Protein AF-M1EMZ4-F1 (afdb_monomer)

Solvent-accessible surface area (backbone atoms only — not comparable to full-atom values): 11221 Å² total; per-residue (Å²): 138,88,82,82,82,85,73,84,78,77,74,74,75,54,61,55,66,69,59,48,50,58,49,48,75,70,46,52,76,67,50,41,50,52,53,55,57,44,42,44,78,85,39,65,92,56,84,60,91,48,61,50,53,41,52,51,54,33,14,78,70,62,70,34,39,76,66,37,53,48,47,52,34,55,75,68,62,37,57,68,54,31,41,69,76,70,69,36,57,74,65,60,53,52,60,46,55,76,76,39,88,62,80,57,53,69,55,46,50,51,52,50,54,49,43,76,69,54,50,76,67,53,49,52,51,48,53,60,70,42,37,83,78,62,39,87,86,65,74,63,97,84,69,52,61,65,54,52,50,53,54,32,42,79,66,72,59,38,51,92,90,36,51,66,60,59,37,53,51,30,48,73,68,68,36,52,72,57,28,51,51,54,56,60,72,76,107

InterPro domains:
  IPR001875 Death effector domain [PF01335] (18-90)
  IPR001875 Death effector domain [PF01335] (107-187)
  IPR001875 Death effector domain [PS50168] (15-87)
  IPR001875 Death effector domain [PS50168] (106-184)
  IPR001875 Death effector domain [SM00031] (15-87)
  IPR001875 Death effector domain [SM00031] (105-184)
  IPR011029 Death-like domain superfamily [G3DSA:1.10.533.10] (12-98)
  IPR011029 Death-like domain superfamily [G3DSA:1.10.533.10] (102-187)
  IPR011029 Death-like domain superfamily [SSF47986] (19-88)
  IPR011029 Death-like domain superfamily [SSF47986] (104-187)

Organism: Mustela putorius furo (NCBI:txid9669)

Foldseek 3Di:
DDDDDDDDPPPLPQDDLVLLVVVQVVDDPVLFVLLCLQCCVVQVVHDAPTSSSVSNVCRVVSLDDPLQVLVSCLLSPVQVSCCVPVVDGNVRNVVVVVPDPHSGDPVSSLQSVLQVPDDPLLVVQLLVVCCVPQPPPRSDPDDGSSNVVVSCVVSVCDDLQHCVVVLVSCVVSVVPVSSVSNVVSND

Mean predicted aligned error: 6.79 Å

pLDDT: mean 88.12, std 15.11, range [35.91, 98.19]

Radius of gyration: 19.31 Å; Cα contacts (8 Å, |Δi|>4): 150; chains: 1; bounding box: 55×56×47 Å

Sequence (187 aa):
GVLFWQFFGTTLCTMSTEVIHQVEEALDEDEKKVLLFLCRDVAADVAPLNVRDLLDILSERGVLSAMGLAELLYRVRRFDLLKRIFKMDRRAVEAHLLRHPGLISDYRVLMTEIGGNLENSDLSSLFFLMRDYLGRRKVAKDKSFLDLVIELEKLNLIAPDQLDLLEKCLKNIHRVDLKTKIQKYKQ

Nearest PDB structures (foldseek):
  8ym4-assembly1_H  TM=9.654E-01  e=6.274E-18  Homo sapiens
  8ym6-assembly1_O  TM=9.708E-01  e=6.018E-17  Homo sapiens
  8ynn-assembly1_K  TM=9.554E-01  e=1.520E-17  Homo sapiens
  8yni-assembly1_K  TM=9.553E-01  e=4.742E-16  Homo sapiens
  6m6o-assembly1_A  TM=8.372E-01  e=8.143E-16  Homo sapiens

Structure (mmCIF, N/CA/C/O backbone):
data_AF-M1EMZ4-F1
#
_entry.id   AF-M1EMZ4-F1
#
loop_
_atom_site.group_PDB
_atom_site.id
_atom_site.type_symbol
_atom_site.label_atom_id
_atom_site.label_alt_id
_atom_site.label_comp_id
_atom_site.label_asym_id
_atom_site.label_entity_id
_atom_site.label_seq_id
_atom_site.pdbx_PDB_ins_code
_atom_site.Cartn_x
_atom_site.Cartn_y
_atom_site.Cartn_z
_atom_site.occupancy
_atom_site.B_iso_or_equiv
_atom_site.auth_seq_id
_atom_site.auth_comp_id
_atom_site.auth_asym_id
_atom_site.auth_atom_id
_atom_site.pdbx_PDB_model_num
ATOM 1 N N . GLY A 1 1 ? 36.611 -41.486 -16.279 1.00 36.28 1 GLY A N 1
ATOM 2 C CA . GLY A 1 1 ? 36.487 -40.293 -17.133 1.00 36.28 1 GLY A CA 1
ATOM 3 C C . GLY A 1 1 ? 35.131 -39.691 -16.883 1.00 36.28 1 GLY A C 1
ATOM 4 O O . GLY A 1 1 ? 34.146 -40.304 -17.260 1.00 36.28 1 GLY A O 1
ATOM 5 N N . VAL A 1 2 ? 35.089 -38.581 -16.152 1.00 41.09 2 VAL A N 1
ATOM 6 C CA . VAL A 1 2 ? 33.861 -37.885 -15.751 1.00 41.09 2 VAL A CA 1
ATOM 7 C C . VAL A 1 2 ? 33.767 -36.630 -16.608 1.00 41.09 2 VAL A C 1
ATOM 9 O O . VAL A 1 2 ? 34.647 -35.786 -16.501 1.00 41.09 2 VAL A O 1
ATOM 12 N N . LEU A 1 3 ? 32.744 -36.510 -17.450 1.00 40.88 3 LEU A N 1
ATOM 13 C CA . LEU A 1 3 ? 32.356 -35.258 -18.110 1.00 40.88 3 LEU A CA 1
ATOM 14 C C . LEU A 1 3 ? 30.823 -35.269 -18.176 1.00 40.88 3 LEU A C 1
ATOM 16 O O . LEU A 1 3 ? 30.228 -36.084 -18.870 1.00 40.88 3 LEU A O 1
ATOM 20 N N . PHE A 1 4 ? 30.199 -34.647 -17.179 1.00 38.91 4 PHE A N 1
ATOM 21 C CA . PHE A 1 4 ? 29.709 -33.261 -17.208 1.00 38.91 4 PHE A CA 1
ATOM 22 C C . PHE A 1 4 ? 28.303 -33.20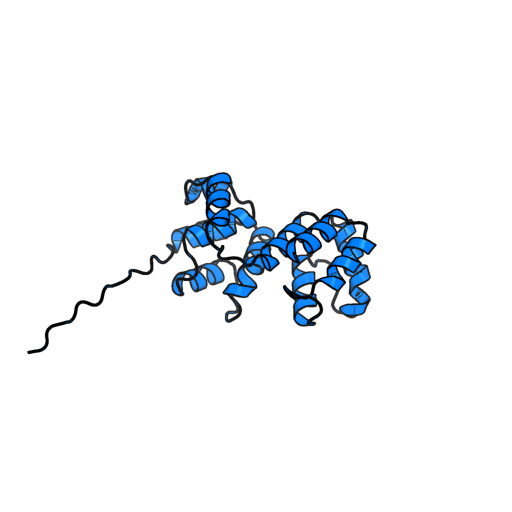3 -17.808 1.00 38.91 4 PHE A C 1
ATOM 24 O O . PHE A 1 4 ? 28.099 -32.950 -18.992 1.00 38.91 4 PHE A O 1
ATOM 31 N N . TRP A 1 5 ? 27.327 -33.461 -16.937 1.00 38.53 5 TRP A N 1
ATOM 32 C CA . TRP A 1 5 ? 25.939 -33.106 -17.177 1.00 38.53 5 TRP A CA 1
ATOM 33 C C . TRP A 1 5 ? 25.829 -31.585 -17.232 1.00 38.53 5 TRP A C 1
ATOM 35 O O . TRP A 1 5 ? 26.205 -30.884 -16.292 1.00 38.53 5 TRP A O 1
ATOM 45 N N . GLN A 1 6 ? 25.319 -31.098 -18.358 1.00 38.97 6 GLN A N 1
ATOM 46 C CA . GLN A 1 6 ? 24.850 -29.736 -18.538 1.00 38.97 6 GLN A CA 1
ATOM 47 C C . GLN A 1 6 ? 23.733 -29.468 -17.526 1.00 38.97 6 GLN A C 1
ATOM 49 O O . GLN A 1 6 ? 22.621 -29.971 -17.672 1.00 38.97 6 GLN A O 1
ATOM 54 N N . PHE A 1 7 ? 24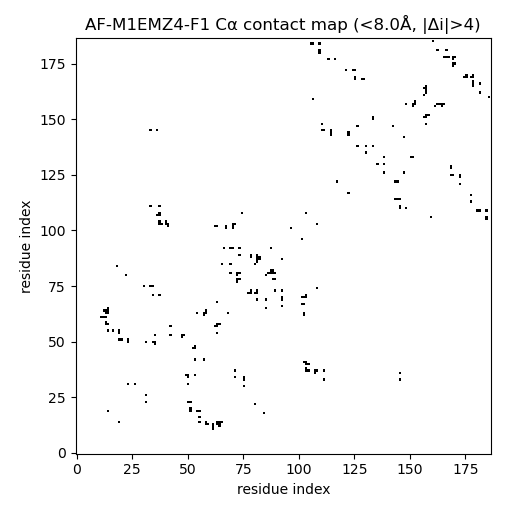.024 -28.672 -16.501 1.00 38.75 7 PHE A N 1
ATOM 55 C CA . PHE A 1 7 ? 22.988 -27.984 -15.747 1.00 38.75 7 PHE A CA 1
ATOM 56 C C . PHE A 1 7 ? 22.735 -26.641 -16.424 1.00 38.75 7 PHE A C 1
ATOM 58 O O . PHE A 1 7 ? 23.637 -25.818 -16.571 1.00 38.75 7 PHE A O 1
ATOM 65 N N . PHE A 1 8 ? 21.495 -26.465 -16.872 1.00 36.53 8 PHE A N 1
ATOM 66 C CA . PHE A 1 8 ? 20.931 -25.198 -17.302 1.00 36.53 8 PHE A CA 1
ATOM 67 C C . PHE A 1 8 ? 21.194 -24.138 -16.228 1.00 36.53 8 PHE A C 1
ATOM 69 O O . PHE A 1 8 ? 20.610 -24.180 -15.147 1.00 36.53 8 PHE A O 1
ATOM 76 N N . GLY A 1 9 ? 22.066 -23.179 -16.528 1.00 35.91 9 GLY A N 1
ATOM 77 C CA . GLY A 1 9 ? 22.105 -21.925 -15.797 1.00 35.91 9 GLY A CA 1
ATOM 78 C C . GLY A 1 9 ? 20.857 -21.131 -16.158 1.00 35.91 9 GLY A C 1
ATOM 79 O O . GLY A 1 9 ? 20.840 -20.435 -17.168 1.00 35.91 9 GLY A O 1
ATOM 80 N N . THR A 1 10 ? 19.798 -21.242 -15.359 1.00 38.75 10 THR A N 1
ATOM 81 C CA . THR A 1 10 ? 18.813 -20.165 -15.251 1.00 38.75 10 THR A CA 1
ATOM 82 C C . THR A 1 10 ? 19.551 -18.967 -14.683 1.00 38.75 10 THR A C 1
ATOM 84 O O . THR A 1 10 ? 19.773 -18.880 -13.477 1.00 38.75 10 THR A O 1
ATOM 87 N N . THR A 1 11 ? 19.996 -18.071 -15.558 1.00 43.41 11 THR A N 1
ATOM 88 C CA . THR A 1 11 ? 20.466 -16.748 -15.169 1.00 43.41 11 THR A CA 1
ATOM 89 C C . THR A 1 11 ? 19.295 -16.073 -14.465 1.00 43.41 11 THR A C 1
ATOM 91 O O . THR A 1 11 ? 18.339 -15.648 -15.115 1.00 43.41 11 THR A O 1
ATOM 94 N N . LEU A 1 12 ? 19.315 -16.038 -13.129 1.00 47.34 12 LEU A N 1
ATOM 95 C CA . LEU A 1 12 ? 18.476 -15.111 -12.384 1.00 47.34 12 LEU A CA 1
ATOM 96 C C . LEU A 1 12 ? 18.811 -13.727 -12.932 1.00 47.34 12 LEU A C 1
ATOM 98 O O . LEU A 1 12 ? 19.946 -13.271 -12.826 1.00 47.34 12 LEU A O 1
ATOM 102 N N . CYS A 1 13 ? 17.857 -13.108 -13.621 1.00 54.34 13 CYS A N 1
ATOM 103 C CA . CYS A 1 13 ? 18.034 -11.769 -14.153 1.00 54.34 13 CYS A CA 1
ATOM 104 C C . CYS A 1 13 ? 17.893 -10.796 -12.977 1.00 54.34 13 CYS A C 1
ATOM 106 O O . CYS A 1 13 ? 16.827 -10.227 -12.754 1.00 54.34 13 CYS A O 1
ATOM 108 N N . THR A 1 14 ? 18.951 -10.695 -12.176 1.00 67.75 14 THR A N 1
ATOM 109 C CA . THR A 1 14 ? 19.067 -9.774 -11.047 1.00 67.75 14 THR A CA 1
ATOM 110 C C . THR A 1 14 ? 18.893 -8.344 -11.559 1.00 67.75 14 THR A C 1
ATOM 112 O O . THR A 1 14 ? 19.409 -7.995 -12.625 1.00 67.75 14 THR A O 1
ATOM 115 N N . MET A 1 15 ? 18.139 -7.510 -10.841 1.00 82.88 15 MET A N 1
ATOM 116 C CA . MET A 1 15 ? 18.018 -6.093 -11.188 1.00 82.88 15 MET A CA 1
ATOM 117 C C . MET A 1 15 ? 19.382 -5.422 -11.075 1.00 82.88 15 MET A C 1
ATOM 119 O O . MET A 1 15 ? 20.100 -5.628 -10.098 1.00 82.88 15 MET A O 1
ATOM 123 N N . SER A 1 16 ? 19.734 -4.617 -12.079 1.00 86.00 16 SER A N 1
ATOM 124 C CA . SER A 1 16 ? 20.984 -3.860 -12.071 1.00 86.00 16 SER A CA 1
ATOM 125 C C . SER A 1 16 ? 20.979 -2.859 -10.919 1.00 86.00 16 SER A C 1
ATOM 127 O O . SER A 1 16 ? 20.027 -2.077 -10.791 1.00 86.00 16 SER A O 1
ATOM 129 N N . THR A 1 17 ? 22.053 -2.837 -10.138 1.00 87.56 17 THR A N 1
ATOM 130 C CA . THR A 1 17 ? 22.246 -1.918 -9.010 1.00 87.56 17 THR A CA 1
ATOM 131 C C . THR A 1 17 ? 22.086 -0.452 -9.426 1.00 87.56 17 THR A C 1
ATOM 133 O O . THR A 1 17 ? 21.559 0.355 -8.665 1.00 87.56 17 THR A O 1
ATOM 136 N N . GLU A 1 18 ? 22.444 -0.098 -10.664 1.00 89.88 18 GLU A N 1
ATOM 137 C CA . GLU A 1 18 ? 22.277 1.252 -11.210 1.00 89.88 18 GLU A CA 1
ATOM 138 C C . GLU A 1 18 ? 20.806 1.682 -11.273 1.00 89.88 18 GLU A C 1
ATOM 140 O O . GLU A 1 18 ? 20.484 2.832 -10.983 1.00 89.88 18 GLU A O 1
ATOM 145 N N . VAL A 1 19 ? 19.898 0.769 -11.633 1.00 93.06 19 VAL A N 1
ATOM 146 C CA . VAL A 1 19 ? 18.455 1.058 -11.687 1.00 93.06 19 VAL A CA 1
ATOM 147 C C . VAL A 1 19 ? 17.893 1.226 -10.280 1.00 93.06 19 VAL A C 1
ATOM 149 O O . VAL A 1 19 ? 17.109 2.144 -10.053 1.00 93.06 19 VAL A O 1
ATOM 152 N N . ILE A 1 20 ? 18.314 0.382 -9.335 1.00 93.75 20 ILE A N 1
ATOM 153 C CA . ILE A 1 20 ? 17.898 0.483 -7.930 1.00 93.75 20 ILE A CA 1
ATOM 154 C C . ILE A 1 20 ? 18.334 1.829 -7.344 1.00 93.75 20 ILE A C 1
ATOM 156 O O . ILE A 1 20 ? 17.512 2.530 -6.754 1.00 93.75 20 ILE A O 1
ATOM 160 N N . HIS A 1 21 ? 19.584 2.233 -7.585 1.00 93.12 21 HIS A N 1
ATOM 161 C CA . HIS A 1 21 ? 20.108 3.531 -7.158 1.00 93.12 21 HIS A CA 1
ATOM 162 C C . HIS A 1 21 ? 19.315 4.699 -7.757 1.00 93.12 21 HIS A C 1
ATOM 164 O O . HIS A 1 21 ? 18.872 5.585 -7.035 1.00 93.12 21 HIS A O 1
ATOM 170 N N . GLN A 1 22 ? 19.071 4.677 -9.072 1.00 94.12 22 GLN A N 1
ATOM 171 C CA . GLN A 1 22 ? 18.299 5.727 -9.746 1.00 94.12 22 GLN A CA 1
ATOM 172 C C . GLN A 1 22 ? 16.858 5.839 -9.244 1.00 94.12 22 GLN A C 1
ATOM 174 O O . GLN A 1 22 ? 16.282 6.927 -9.293 1.00 94.12 22 GLN A O 1
ATOM 179 N N . VAL A 1 23 ? 16.246 4.721 -8.844 1.00 95.06 23 VAL A N 1
ATOM 180 C CA . VAL A 1 23 ? 14.914 4.731 -8.238 1.00 95.06 23 VAL A CA 1
ATOM 181 C C . VAL A 1 23 ? 14.987 5.328 -6.841 1.00 95.06 23 VAL A C 1
ATOM 183 O O . VAL A 1 23 ? 14.251 6.270 -6.576 1.00 95.06 23 VAL A O 1
ATOM 186 N N . GLU A 1 24 ? 15.868 4.831 -5.973 1.00 94.75 24 GLU A N 1
ATOM 187 C CA . GLU A 1 24 ? 15.949 5.292 -4.584 1.00 94.75 24 GLU A CA 1
ATOM 188 C C . GLU A 1 24 ? 16.250 6.792 -4.478 1.00 94.75 24 GLU A C 1
ATOM 190 O O . GLU A 1 24 ? 15.552 7.483 -3.739 1.00 94.75 24 GLU A O 1
ATOM 195 N N . GLU A 1 25 ? 17.187 7.312 -5.278 1.00 95.56 25 GLU A N 1
ATOM 196 C CA . GLU A 1 25 ? 17.507 8.746 -5.303 1.00 95.56 25 GLU A CA 1
ATOM 197 C C . GLU A 1 25 ? 16.350 9.611 -5.808 1.00 95.56 25 GLU A C 1
ATOM 199 O O . GLU A 1 25 ? 16.238 10.786 -5.457 1.00 95.56 25 GLU A O 1
ATOM 204 N N . ALA A 1 26 ? 15.509 9.063 -6.686 1.00 96.38 26 ALA A N 1
ATOM 205 C CA . ALA A 1 26 ? 14.410 9.812 -7.269 1.00 96.38 26 ALA A CA 1
ATOM 206 C C . ALA A 1 26 ? 13.188 9.885 -6.351 1.00 96.38 26 ALA A C 1
ATOM 208 O O . ALA A 1 26 ? 12.367 10.779 -6.566 1.00 96.38 26 ALA A O 1
ATOM 209 N N . LEU A 1 27 ? 13.044 8.956 -5.402 1.00 96.75 27 LEU A N 1
ATOM 210 C CA . LEU A 1 27 ? 11.928 8.911 -4.461 1.00 96.75 27 LEU A CA 1
ATOM 211 C C . LEU A 1 27 ? 12.144 9.897 -3.314 1.00 96.75 27 LEU A C 1
ATOM 213 O O . LEU A 1 27 ? 13.244 10.001 -2.771 1.00 96.75 27 LEU A O 1
ATOM 217 N N . ASP A 1 28 ? 11.082 10.587 -2.911 1.00 95.94 28 ASP A N 1
ATOM 218 C CA . ASP A 1 28 ? 11.111 11.362 -1.671 1.00 95.94 28 ASP A CA 1
ATOM 219 C C . ASP A 1 28 ? 10.927 10.468 -0.429 1.00 95.94 28 ASP A C 1
ATOM 221 O O . ASP A 1 28 ? 10.679 9.264 -0.514 1.00 95.94 28 ASP A O 1
ATOM 225 N N . GLU A 1 29 ? 11.075 11.051 0.760 1.00 93.81 29 GLU A N 1
ATOM 226 C CA . GLU A 1 29 ? 11.006 10.300 2.016 1.00 93.81 29 GLU A CA 1
ATOM 227 C C . GLU A 1 29 ? 9.623 9.697 2.304 1.00 93.81 29 GLU A C 1
ATOM 229 O O . GLU A 1 29 ? 9.535 8.648 2.946 1.00 93.81 29 GLU A O 1
ATOM 234 N N . ASP A 1 30 ? 8.537 10.308 1.832 1.00 92.38 30 ASP A N 1
ATOM 235 C CA . ASP A 1 30 ? 7.195 9.760 2.029 1.00 92.38 30 ASP A CA 1
ATOM 236 C C . ASP A 1 30 ? 6.920 8.628 1.032 1.00 92.38 30 ASP A C 1
ATOM 238 O O . ASP A 1 30 ? 6.408 7.573 1.416 1.00 92.38 30 ASP A O 1
ATOM 242 N N . GLU A 1 31 ? 7.364 8.776 -0.214 1.00 95.81 31 GLU A N 1
ATOM 243 C CA . GLU A 1 31 ? 7.347 7.723 -1.229 1.00 95.81 31 GLU A CA 1
ATOM 244 C C . GLU A 1 31 ? 8.168 6.503 -0.788 1.00 95.81 31 GLU A C 1
ATOM 246 O O . GLU A 1 31 ? 7.710 5.362 -0.919 1.00 95.81 31 GLU A O 1
ATOM 251 N N . LYS A 1 32 ? 9.343 6.726 -0.184 1.00 95.69 32 LYS A N 1
ATOM 252 C CA . LYS A 1 32 ? 10.174 5.663 0.397 1.00 95.69 32 LYS A CA 1
ATOM 253 C C . LYS A 1 32 ? 9.449 4.917 1.516 1.00 95.69 32 LYS A C 1
ATOM 255 O O . LYS A 1 32 ? 9.460 3.685 1.526 1.00 95.69 32 LYS A O 1
ATOM 260 N N . LYS A 1 33 ? 8.770 5.619 2.431 1.00 94.00 33 LYS A N 1
ATOM 261 C CA . LYS A 1 33 ? 7.967 4.979 3.495 1.00 94.00 33 LYS A CA 1
ATOM 262 C C . LYS A 1 33 ? 6.840 4.123 2.924 1.00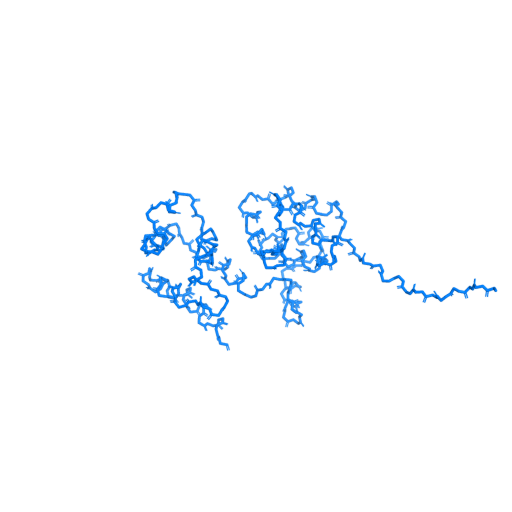 94.00 33 LYS A C 1
ATOM 264 O O . LYS A 1 33 ? 6.615 3.016 3.414 1.00 94.00 33 LYS A O 1
ATOM 269 N N . VAL A 1 34 ? 6.145 4.605 1.891 1.00 96.00 34 VAL A N 1
ATOM 270 C CA . VAL A 1 34 ? 5.090 3.830 1.217 1.00 96.00 34 VAL A CA 1
ATOM 271 C C . VAL A 1 34 ? 5.677 2.569 0.582 1.00 96.00 34 VAL A C 1
ATOM 273 O O . VAL A 1 34 ? 5.113 1.490 0.752 1.00 96.00 34 VAL A O 1
ATOM 276 N N . LEU A 1 35 ? 6.827 2.672 -0.089 1.00 96.50 35 LEU A N 1
ATOM 277 C CA . LEU A 1 35 ? 7.508 1.525 -0.697 1.00 96.50 35 LEU A CA 1
ATOM 278 C C . LEU A 1 35 ? 7.916 0.485 0.357 1.00 96.50 35 LEU A C 1
ATOM 280 O O . LEU A 1 35 ? 7.605 -0.697 0.206 1.00 96.50 35 LEU A O 1
ATOM 284 N N . LEU A 1 36 ? 8.530 0.922 1.461 1.00 95.25 36 LEU A N 1
ATOM 285 C CA . LEU A 1 36 ? 8.872 0.048 2.589 1.00 95.25 36 LEU A CA 1
ATOM 286 C C . LEU A 1 36 ? 7.631 -0.651 3.162 1.00 95.25 36 LEU A C 1
ATOM 288 O O . LEU A 1 36 ? 7.678 -1.844 3.457 1.00 95.25 36 LEU A O 1
ATOM 292 N N . PHE A 1 37 ? 6.513 0.070 3.300 1.00 95.94 37 PHE A N 1
ATOM 293 C CA . PHE A 1 37 ? 5.255 -0.508 3.766 1.00 95.94 37 PHE A CA 1
ATOM 294 C C . PHE A 1 37 ? 4.713 -1.573 2.802 1.00 95.94 37 PHE A C 1
ATOM 296 O O . PHE A 1 37 ? 4.335 -2.654 3.254 1.00 95.94 37 PHE A O 1
ATOM 303 N N . LEU A 1 38 ? 4.693 -1.292 1.494 1.00 96.88 38 LEU A N 1
ATOM 304 C CA . LEU A 1 38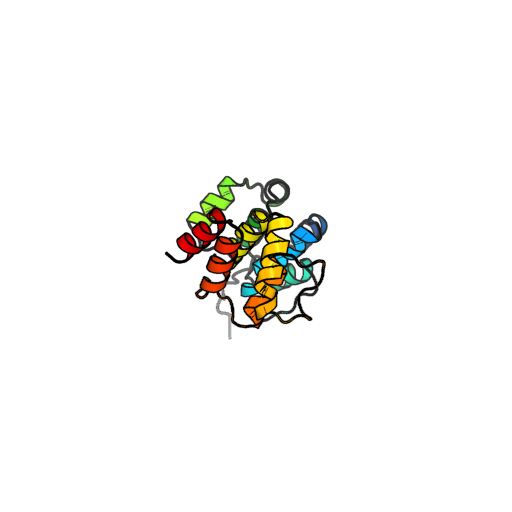 ? 4.208 -2.222 0.465 1.00 96.88 38 LEU A CA 1
ATOM 305 C C . LEU A 1 38 ? 4.984 -3.544 0.493 1.00 96.88 38 LEU A C 1
ATOM 307 O O . LEU A 1 38 ? 4.385 -4.613 0.397 1.00 96.88 38 LEU A O 1
ATOM 311 N N . CYS A 1 39 ? 6.301 -3.477 0.682 1.00 95.44 39 CYS A N 1
ATOM 312 C CA . CYS A 1 39 ? 7.168 -4.651 0.672 1.00 95.44 39 CYS A CA 1
ATOM 313 C C . CYS A 1 39 ? 7.210 -5.436 1.992 1.00 95.44 39 CYS A C 1
ATOM 315 O O . CYS A 1 39 ? 7.928 -6.431 2.061 1.00 95.44 39 CYS A O 1
ATOM 317 N N . ARG A 1 40 ? 6.475 -5.044 3.042 1.00 92.56 40 ARG A N 1
ATOM 318 C CA . ARG A 1 40 ? 6.582 -5.696 4.364 1.00 92.56 40 ARG A CA 1
ATOM 319 C C . ARG A 1 40 ? 6.348 -7.203 4.348 1.00 92.56 40 ARG A C 1
ATOM 321 O O . ARG A 1 40 ? 6.973 -7.902 5.135 1.00 92.56 40 ARG A O 1
ATOM 328 N N . ASP A 1 41 ? 5.456 -7.688 3.489 1.00 91.75 41 ASP A N 1
ATOM 329 C CA . ASP A 1 41 ? 5.112 -9.112 3.447 1.00 91.75 41 ASP A CA 1
ATOM 330 C C . ASP A 1 41 ? 6.209 -9.923 2.737 1.00 91.75 41 ASP A C 1
ATOM 332 O O . ASP A 1 41 ? 6.609 -10.981 3.215 1.00 91.75 41 ASP A O 1
ATOM 336 N N . VAL A 1 42 ? 6.755 -9.394 1.635 1.00 90.81 42 VAL A N 1
ATOM 337 C CA . VAL A 1 42 ? 7.846 -10.034 0.873 1.00 90.81 42 VAL A CA 1
ATOM 338 C C . VAL A 1 42 ? 9.211 -9.896 1.549 1.00 90.81 42 VAL A C 1
ATOM 340 O O . VAL A 1 42 ? 10.133 -10.647 1.244 1.00 90.81 42 VAL A O 1
ATOM 343 N N . ALA A 1 43 ? 9.333 -8.941 2.470 1.00 89.38 43 ALA A N 1
ATOM 344 C CA . ALA A 1 43 ? 10.525 -8.657 3.257 1.00 89.38 43 ALA A CA 1
ATOM 345 C C . ALA A 1 43 ? 10.355 -9.049 4.737 1.00 89.38 43 ALA A C 1
ATOM 347 O O . ALA A 1 43 ? 11.076 -8.542 5.588 1.00 89.38 43 ALA A O 1
ATOM 348 N N . ALA A 1 44 ? 9.393 -9.915 5.078 1.00 86.19 44 ALA A N 1
ATOM 349 C CA . ALA A 1 44 ? 9.044 -10.213 6.471 1.00 86.19 44 ALA A CA 1
ATOM 350 C C . ALA A 1 44 ? 10.195 -10.831 7.291 1.00 86.19 44 ALA A C 1
ATOM 352 O O . ALA A 1 44 ? 10.223 -10.707 8.516 1.00 86.19 44 ALA A O 1
ATOM 353 N N . ASP A 1 45 ? 11.140 -11.494 6.627 1.00 84.50 45 ASP A N 1
ATOM 354 C CA . ASP A 1 45 ? 12.309 -12.141 7.225 1.00 84.50 45 ASP A CA 1
ATOM 355 C C . ASP A 1 45 ? 13.557 -11.239 7.272 1.00 84.50 45 ASP A C 1
ATOM 357 O O . ASP A 1 45 ? 14.604 -11.661 7.765 1.00 84.50 45 ASP A O 1
ATOM 361 N N . VAL A 1 46 ? 13.462 -9.999 6.782 1.00 82.75 46 VAL A N 1
ATOM 362 C CA . VAL A 1 46 ? 14.571 -9.038 6.738 1.00 82.75 46 VAL A CA 1
ATOM 363 C C . VAL A 1 46 ? 14.184 -7.692 7.336 1.00 82.75 46 VAL A C 1
ATOM 365 O O . VAL A 1 46 ? 13.048 -7.236 7.259 1.00 82.75 46 VAL A O 1
ATOM 368 N N . ALA A 1 47 ? 15.166 -7.027 7.941 1.00 76.94 47 ALA A N 1
ATOM 369 C CA . ALA A 1 47 ? 15.023 -5.683 8.490 1.00 76.94 47 ALA A CA 1
ATOM 370 C C . ALA A 1 47 ? 15.874 -4.702 7.662 1.00 76.94 47 ALA A C 1
ATOM 372 O O . ALA A 1 47 ? 16.992 -4.382 8.071 1.00 76.94 47 ALA A O 1
ATOM 373 N N . PRO A 1 48 ? 15.400 -4.269 6.477 1.00 78.44 48 PRO A N 1
ATOM 374 C CA . PRO A 1 48 ? 16.146 -3.334 5.639 1.00 78.44 48 PRO A CA 1
ATOM 375 C C . PRO A 1 48 ? 16.296 -1.979 6.343 1.00 78.44 48 PRO A C 1
ATOM 377 O O . PRO A 1 48 ? 15.353 -1.501 6.979 1.00 78.44 48 PRO A O 1
ATOM 380 N N . LEU A 1 49 ? 17.468 -1.345 6.220 1.00 79.12 49 LEU A N 1
ATOM 381 C CA . LEU A 1 49 ? 17.711 -0.026 6.819 1.00 79.12 49 LEU A CA 1
ATOM 382 C C . LEU A 1 49 ? 17.070 1.093 5.987 1.00 79.12 49 LEU A C 1
ATOM 384 O O . LEU A 1 49 ? 16.661 2.113 6.537 1.00 79.12 49 LEU A O 1
ATOM 388 N N . ASN A 1 50 ? 16.995 0.910 4.666 1.00 89.00 50 ASN A N 1
ATOM 389 C CA . ASN A 1 50 ? 16.448 1.873 3.713 1.00 89.00 50 ASN A CA 1
ATOM 390 C C . ASN A 1 50 ? 15.879 1.163 2.461 1.00 89.00 50 ASN A C 1
ATOM 392 O O . ASN A 1 50 ? 15.926 -0.063 2.341 1.00 89.00 50 ASN A O 1
ATOM 396 N N . VAL A 1 51 ? 15.320 1.940 1.525 1.00 93.19 51 VAL A N 1
ATOM 397 C CA . VAL A 1 51 ? 14.712 1.416 0.287 1.00 93.19 51 VAL A CA 1
ATOM 398 C C . VAL A 1 51 ? 15.726 0.736 -0.627 1.00 93.19 51 VAL A C 1
ATOM 400 O O . VAL A 1 51 ? 15.395 -0.287 -1.219 1.00 93.19 51 VAL A O 1
ATOM 403 N N . ARG A 1 52 ? 16.949 1.259 -0.740 1.00 93.06 52 ARG A N 1
ATOM 404 C CA . ARG A 1 52 ? 17.994 0.638 -1.556 1.00 93.06 52 ARG A CA 1
ATOM 405 C C . ARG A 1 52 ? 18.326 -0.752 -1.028 1.00 93.06 52 ARG A C 1
ATOM 407 O O . ARG A 1 52 ? 18.240 -1.703 -1.793 1.00 93.06 52 ARG A O 1
ATOM 414 N N . ASP A 1 53 ? 18.590 -0.874 0.271 1.00 92.94 53 ASP A N 1
ATOM 415 C CA . ASP A 1 53 ? 18.904 -2.159 0.901 1.00 92.94 53 ASP A CA 1
ATOM 416 C C . ASP A 1 53 ? 17.759 -3.160 0.709 1.00 92.94 53 ASP A C 1
ATOM 418 O O . ASP A 1 53 ? 17.990 -4.323 0.390 1.00 92.94 53 ASP A O 1
ATOM 422 N N . LEU A 1 54 ? 16.508 -2.707 0.856 1.00 94.31 54 LEU A N 1
ATOM 423 C CA . LEU A 1 54 ? 15.331 -3.529 0.580 1.00 94.31 54 LEU A CA 1
ATOM 424 C C . LEU A 1 54 ? 15.331 -4.045 -0.867 1.00 94.31 54 LEU A C 1
ATOM 426 O O . LEU A 1 54 ? 15.137 -5.238 -1.093 1.00 94.31 54 LEU A O 1
ATOM 430 N N . LEU A 1 55 ? 15.506 -3.158 -1.848 1.00 94.25 55 LEU A N 1
ATOM 431 C CA . LEU A 1 55 ? 15.459 -3.523 -3.263 1.00 94.25 55 LEU A CA 1
ATOM 432 C C . LEU A 1 55 ? 16.636 -4.422 -3.660 1.00 94.25 55 LEU A C 1
ATOM 434 O O . LEU A 1 55 ? 16.423 -5.380 -4.402 1.00 94.25 55 LEU A O 1
ATOM 438 N N . ASP A 1 56 ? 17.835 -4.160 -3.134 1.00 92.44 56 ASP A N 1
ATOM 439 C CA . ASP A 1 56 ? 19.026 -4.987 -3.341 1.00 92.44 56 ASP A CA 1
ATOM 440 C C . ASP A 1 56 ? 18.790 -6.402 -2.780 1.00 92.44 56 ASP A C 1
ATOM 442 O O . ASP A 1 56 ? 18.918 -7.379 -3.518 1.00 92.44 56 ASP A O 1
ATOM 446 N N . ILE A 1 57 ? 18.303 -6.530 -1.537 1.00 92.00 57 ILE A N 1
ATOM 447 C CA . ILE A 1 57 ? 17.973 -7.829 -0.922 1.00 92.00 57 ILE A CA 1
ATOM 448 C C . ILE A 1 57 ? 16.926 -8.593 -1.746 1.00 92.00 57 ILE A C 1
ATOM 450 O O . ILE A 1 57 ? 17.082 -9.789 -2.006 1.00 92.00 57 ILE A O 1
ATOM 454 N N . LEU A 1 58 ? 15.837 -7.933 -2.155 1.00 92.25 58 LEU A N 1
ATOM 455 C CA . LEU A 1 58 ? 14.788 -8.587 -2.943 1.00 92.25 58 LEU A CA 1
ATOM 456 C C . LEU A 1 58 ? 15.295 -8.999 -4.336 1.00 92.25 58 LEU A C 1
ATOM 458 O O . LEU A 1 58 ? 14.867 -10.030 -4.861 1.00 92.25 58 LEU A O 1
ATOM 462 N N . SER A 1 59 ? 16.207 -8.221 -4.922 1.00 92.12 59 SER A N 1
ATOM 463 C CA . SER A 1 59 ? 16.861 -8.514 -6.201 1.00 92.12 59 SER A CA 1
ATOM 464 C C . SER A 1 59 ? 17.787 -9.725 -6.097 1.00 92.12 59 SER A C 1
ATOM 466 O O . SER A 1 59 ? 17.654 -10.667 -6.879 1.00 92.12 59 SER A O 1
ATOM 468 N N . GLU A 1 60 ? 18.664 -9.760 -5.090 1.00 90.94 60 GLU A N 1
ATOM 469 C CA . GLU A 1 60 ? 19.592 -10.872 -4.834 1.00 90.94 60 GLU A CA 1
ATOM 470 C C . GLU A 1 60 ? 18.861 -12.198 -4.596 1.00 90.94 60 GLU A C 1
ATOM 472 O O . GLU A 1 60 ? 19.322 -13.260 -5.013 1.00 90.94 60 GLU A O 1
ATOM 477 N N . ARG A 1 61 ? 17.681 -12.138 -3.973 1.00 88.75 61 ARG A N 1
ATOM 478 C CA . ARG A 1 61 ? 16.813 -13.300 -3.737 1.00 88.75 61 ARG A CA 1
ATOM 479 C C . ARG A 1 61 ? 16.035 -13.757 -4.971 1.00 88.75 61 ARG A C 1
ATOM 481 O O . ARG A 1 61 ? 15.350 -14.774 -4.905 1.00 88.75 61 ARG A O 1
ATOM 488 N N . GLY A 1 62 ? 16.082 -13.005 -6.070 1.00 88.00 62 GLY A N 1
ATOM 489 C CA . GLY A 1 62 ? 15.281 -13.279 -7.263 1.00 88.00 62 GLY A CA 1
ATOM 490 C C . GLY A 1 62 ? 13.789 -12.990 -7.111 1.00 88.00 62 GLY A C 1
ATOM 491 O O . GLY A 1 62 ? 13.003 -13.396 -7.964 1.00 88.00 62 GLY A O 1
ATOM 492 N N . VAL A 1 63 ? 13.392 -12.309 -6.034 1.00 89.56 63 VAL A N 1
ATOM 493 C CA . VAL A 1 63 ? 11.999 -11.930 -5.760 1.00 89.56 63 VAL A CA 1
ATOM 494 C C . VAL A 1 63 ? 11.633 -10.668 -6.544 1.00 89.56 63 VAL A C 1
ATOM 496 O O . VAL A 1 63 ? 10.531 -10.560 -7.084 1.00 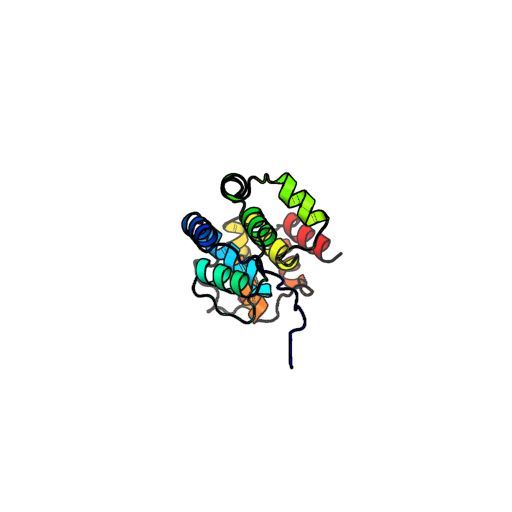89.56 63 VAL A O 1
ATOM 499 N N . LEU A 1 64 ? 12.566 -9.715 -6.651 1.00 92.88 64 LEU A N 1
ATOM 500 C CA . LEU A 1 64 ? 12.365 -8.476 -7.395 1.00 92.88 64 LEU A CA 1
ATOM 501 C C . LEU A 1 64 ? 12.677 -8.667 -8.882 1.00 92.88 64 LEU A C 1
ATOM 503 O O . LEU A 1 64 ? 13.831 -8.682 -9.303 1.00 92.88 64 LEU A O 1
ATOM 507 N N . SER A 1 65 ? 11.626 -8.753 -9.692 1.00 92.19 65 SER A N 1
ATOM 508 C CA . SER A 1 65 ? 11.722 -8.685 -11.152 1.00 92.19 65 SER A CA 1
ATOM 509 C C . SER A 1 65 ? 11.550 -7.250 -11.665 1.00 92.19 65 SER A C 1
ATOM 511 O O . SER A 1 65 ? 11.083 -6.368 -10.941 1.00 92.19 65 SER A O 1
ATOM 513 N N . ALA A 1 66 ? 11.831 -7.023 -12.955 1.00 92.19 66 ALA A N 1
ATOM 514 C CA . ALA A 1 66 ? 11.548 -5.743 -13.611 1.00 92.19 66 ALA A CA 1
ATOM 515 C C . ALA A 1 66 ? 10.062 -5.356 -13.500 1.00 92.19 66 ALA A C 1
ATOM 517 O O . ALA A 1 66 ? 9.742 -4.197 -13.249 1.00 92.19 66 ALA A O 1
ATOM 518 N N . MET A 1 67 ? 9.156 -6.337 -13.621 1.00 93.38 67 MET A N 1
ATOM 519 C CA . MET A 1 67 ? 7.723 -6.108 -13.427 1.00 93.38 67 MET A CA 1
ATOM 520 C C . MET A 1 67 ? 7.358 -5.850 -11.966 1.00 93.38 67 MET A C 1
ATOM 522 O O . MET A 1 67 ? 6.475 -5.037 -11.718 1.00 93.38 67 MET A O 1
ATOM 526 N N . GLY A 1 68 ? 8.050 -6.470 -11.008 1.00 94.44 68 GLY A N 1
ATOM 527 C CA . GLY A 1 68 ? 7.868 -6.181 -9.583 1.00 94.44 68 GLY A CA 1
ATOM 528 C C . GLY A 1 68 ? 8.280 -4.751 -9.225 1.00 94.44 68 GLY A C 1
ATOM 529 O O . GLY A 1 68 ? 7.541 -4.043 -8.544 1.00 94.44 68 GLY A O 1
ATOM 530 N N . LEU A 1 69 ? 9.413 -4.273 -9.751 1.00 95.50 69 LEU A N 1
ATOM 531 C CA . LEU A 1 69 ? 9.829 -2.880 -9.564 1.00 95.50 69 LEU A CA 1
ATOM 532 C C . LEU A 1 69 ? 8.894 -1.904 -10.298 1.00 95.50 69 LEU A C 1
ATOM 534 O O . LEU A 1 69 ? 8.553 -0.852 -9.757 1.00 95.50 69 LEU A O 1
ATOM 538 N N . ALA A 1 70 ? 8.412 -2.263 -11.492 1.00 96.12 70 ALA A N 1
ATOM 539 C CA . ALA A 1 70 ? 7.385 -1.490 -12.187 1.00 96.12 70 ALA A CA 1
ATOM 540 C C . ALA A 1 70 ? 6.066 -1.440 -11.394 1.00 96.12 70 ALA A C 1
ATOM 542 O O . ALA A 1 70 ? 5.433 -0.388 -11.317 1.00 96.12 70 ALA A O 1
ATOM 543 N N . GLU A 1 71 ? 5.657 -2.534 -10.749 1.00 97.19 71 GLU A N 1
ATOM 544 C CA . GLU A 1 71 ? 4.508 -2.514 -9.848 1.00 97.19 71 GLU A CA 1
ATOM 545 C C . GLU A 1 71 ? 4.739 -1.541 -8.690 1.00 97.19 71 GLU A C 1
ATOM 547 O O . GLU A 1 71 ? 3.890 -0.682 -8.459 1.00 97.19 71 GLU A O 1
ATOM 552 N N . LEU A 1 72 ? 5.882 -1.609 -8.001 1.00 96.81 72 LEU A N 1
ATOM 553 C CA . LEU A 1 72 ? 6.191 -0.699 -6.893 1.00 96.81 72 LEU A CA 1
ATOM 554 C C . LEU A 1 72 ? 6.078 0.770 -7.311 1.00 96.81 72 LEU A C 1
ATOM 556 O O . LEU A 1 72 ? 5.364 1.536 -6.663 1.00 96.81 72 LEU A O 1
ATOM 560 N N . LEU A 1 73 ? 6.699 1.142 -8.435 1.00 97.06 73 LEU A N 1
ATOM 561 C CA . LEU A 1 73 ? 6.625 2.497 -8.991 1.00 97.06 73 LEU A CA 1
ATOM 562 C C . LEU A 1 73 ? 5.197 2.905 -9.371 1.00 97.06 73 LEU A C 1
ATOM 564 O O . LEU A 1 73 ? 4.810 4.060 -9.187 1.00 97.06 73 LEU A O 1
ATOM 568 N N . TYR A 1 74 ? 4.399 1.965 -9.879 1.00 97.25 74 TYR A N 1
ATOM 569 C CA . TYR A 1 74 ? 2.982 2.187 -10.145 1.00 97.25 74 TYR A CA 1
ATOM 570 C C . TYR A 1 74 ? 2.199 2.460 -8.851 1.00 97.25 74 TYR A C 1
ATOM 572 O O . TYR A 1 74 ? 1.419 3.414 -8.814 1.00 97.25 74 TYR A O 1
ATOM 580 N N . ARG A 1 75 ? 2.438 1.693 -7.775 1.00 95.81 75 ARG A N 1
ATOM 581 C CA . ARG A 1 75 ? 1.755 1.862 -6.478 1.00 95.81 75 ARG A CA 1
ATOM 582 C C . ARG A 1 75 ? 2.128 3.177 -5.785 1.00 95.81 75 ARG A C 1
ATOM 584 O O . ARG A 1 75 ? 1.236 3.841 -5.267 1.00 95.81 75 ARG A O 1
ATOM 591 N N . VAL A 1 76 ? 3.395 3.606 -5.847 1.00 95.69 76 VAL A N 1
ATOM 592 C CA . VAL A 1 76 ? 3.824 4.936 -5.349 1.00 95.69 76 VAL A CA 1
ATOM 593 C C . VAL A 1 76 ? 3.523 6.080 -6.329 1.00 95.69 76 VAL A C 1
ATOM 595 O O . VAL A 1 76 ? 3.849 7.229 -6.065 1.00 95.69 76 VAL A O 1
ATOM 598 N N . ARG A 1 77 ? 2.860 5.790 -7.459 1.00 95.12 77 ARG A N 1
ATOM 599 C CA . ARG A 1 77 ? 2.408 6.760 -8.476 1.00 95.12 77 ARG A CA 1
ATOM 600 C C . ARG A 1 77 ? 3.525 7.518 -9.207 1.00 95.12 77 ARG A C 1
ATOM 602 O O . ARG A 1 77 ? 3.260 8.548 -9.832 1.00 95.12 77 ARG A O 1
ATOM 609 N N . ARG A 1 78 ? 4.742 6.972 -9.245 1.00 96.62 78 ARG A N 1
ATOM 610 C CA . ARG A 1 78 ? 5.883 7.516 -10.002 1.00 96.62 78 ARG A CA 1
ATOM 611 C C . ARG A 1 78 ? 5.874 7.081 -11.461 1.00 96.62 78 ARG A C 1
ATOM 613 O O . ARG A 1 78 ? 6.741 6.360 -11.960 1.00 96.62 78 ARG A O 1
ATOM 620 N N . PHE A 1 79 ? 4.848 7.541 -12.178 1.00 96.44 79 PHE A N 1
ATOM 621 C CA . PHE A 1 79 ? 4.655 7.241 -13.600 1.00 96.44 79 PHE A CA 1
ATOM 622 C C . PHE A 1 79 ? 5.738 7.858 -14.500 1.00 96.44 79 PHE A C 1
ATOM 624 O O . PHE A 1 79 ? 5.961 7.384 -15.614 1.00 96.44 79 PHE A O 1
ATOM 631 N N . ASP A 1 80 ? 6.408 8.911 -14.031 1.00 96.50 80 ASP A N 1
ATOM 632 C CA . ASP A 1 80 ? 7.604 9.483 -14.650 1.00 96.50 80 ASP A CA 1
ATOM 633 C C . ASP A 1 80 ? 8.747 8.459 -14.688 1.00 96.50 80 ASP A C 1
ATOM 635 O O . ASP A 1 80 ? 9.350 8.247 -15.744 1.00 96.50 80 ASP A O 1
ATOM 639 N N . LEU A 1 81 ? 8.985 7.757 -13.575 1.00 96.25 81 LEU A N 1
ATOM 640 C CA . LEU A 1 81 ? 10.023 6.733 -13.465 1.00 96.25 81 LEU A CA 1
ATOM 641 C C . LEU A 1 81 ? 9.692 5.498 -14.305 1.00 96.25 81 LEU A C 1
ATOM 643 O O . LEU A 1 81 ? 10.573 4.991 -14.999 1.00 96.25 81 LEU A O 1
ATOM 647 N N . LEU A 1 82 ? 8.423 5.076 -14.348 1.00 96.19 82 LEU A N 1
ATOM 648 C CA . LEU A 1 82 ? 7.970 3.996 -15.239 1.00 96.19 82 LEU A CA 1
ATOM 649 C C . LEU A 1 82 ? 8.296 4.275 -16.707 1.00 96.19 82 LEU A C 1
ATOM 651 O O . LEU A 1 82 ? 8.877 3.436 -17.399 1.00 96.19 82 LEU A O 1
ATOM 655 N N . LYS A 1 83 ? 7.970 5.482 -17.177 1.00 95.69 83 LYS A N 1
ATOM 656 C CA . LYS A 1 83 ? 8.247 5.891 -18.557 1.00 95.69 83 LYS A CA 1
ATOM 657 C C . LYS A 1 83 ? 9.740 6.025 -18.817 1.00 95.69 83 LYS A C 1
ATOM 659 O O . LYS A 1 83 ? 10.208 5.660 -19.894 1.00 95.69 83 LYS A O 1
ATOM 664 N N . ARG A 1 84 ? 10.496 6.566 -17.859 1.00 95.62 84 ARG A N 1
ATOM 665 C CA . ARG A 1 84 ? 11.930 6.827 -18.016 1.00 95.62 84 ARG A CA 1
ATOM 666 C C . ARG A 1 84 ? 12.744 5.534 -18.037 1.00 95.62 84 ARG A C 1
ATOM 668 O O . ARG A 1 84 ? 13.541 5.367 -18.962 1.00 95.62 84 ARG A O 1
ATOM 675 N N . ILE A 1 85 ? 12.512 4.650 -17.066 1.00 93.81 85 ILE A N 1
ATOM 676 C CA . ILE A 1 85 ? 13.313 3.447 -16.796 1.00 93.81 85 ILE A CA 1
ATOM 677 C C . ILE A 1 85 ? 12.793 2.252 -17.601 1.00 93.81 85 ILE A C 1
ATOM 679 O O . ILE A 1 85 ? 13.546 1.649 -18.357 1.00 93.81 85 ILE A O 1
ATOM 683 N N . PHE A 1 86 ? 11.496 1.952 -17.504 1.00 92.81 86 PHE A N 1
ATOM 684 C CA . PHE A 1 86 ? 10.905 0.737 -18.083 1.00 92.81 86 PHE A CA 1
ATOM 685 C C . PHE A 1 86 ? 10.260 0.949 -19.454 1.00 92.81 86 PHE A C 1
ATOM 687 O O . PHE A 1 86 ? 9.822 -0.010 -20.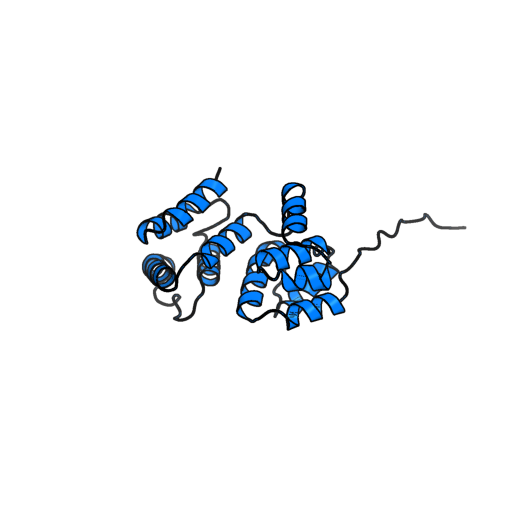082 1.00 92.81 86 PHE A O 1
ATOM 694 N N . LYS A 1 87 ? 10.175 2.202 -19.922 1.00 94.69 87 LYS A N 1
ATOM 695 C CA . LYS A 1 87 ? 9.441 2.587 -21.144 1.00 94.69 87 LYS A CA 1
ATOM 696 C C . LYS A 1 87 ? 7.981 2.114 -21.127 1.00 94.69 87 LYS A C 1
ATOM 698 O O . LYS A 1 87 ? 7.387 1.872 -22.174 1.00 94.69 87 LYS A O 1
ATOM 703 N N . MET A 1 88 ? 7.402 2.016 -19.931 1.00 94.06 88 MET A N 1
ATOM 704 C CA . MET A 1 88 ? 6.024 1.595 -19.705 1.00 94.06 88 MET A CA 1
ATOM 705 C C . MET A 1 88 ? 5.153 2.784 -19.330 1.00 94.06 88 MET A C 1
ATOM 707 O O . MET A 1 88 ? 5.587 3.710 -18.641 1.00 94.06 88 MET A O 1
ATOM 711 N N . ASP A 1 89 ? 3.901 2.747 -19.771 1.00 94.12 89 ASP A N 1
ATOM 712 C CA . ASP A 1 89 ? 2.873 3.633 -19.253 1.00 94.12 89 ASP A CA 1
ATOM 713 C C . ASP A 1 89 ? 2.056 2.942 -18.152 1.00 94.12 89 ASP A C 1
ATOM 715 O O . ASP A 1 89 ? 2.205 1.754 -17.860 1.00 94.12 89 ASP A O 1
ATOM 719 N N . ARG A 1 90 ? 1.168 3.720 -17.531 1.00 94.88 90 ARG A N 1
ATOM 720 C CA . ARG A 1 90 ? 0.265 3.240 -16.484 1.00 94.88 90 ARG A CA 1
ATOM 721 C C . ARG A 1 90 ? -0.570 2.035 -16.946 1.00 94.88 90 ARG A C 1
ATOM 723 O O . ARG A 1 90 ? -0.740 1.086 -16.189 1.00 94.88 90 ARG A O 1
ATOM 730 N N . ARG A 1 91 ? -1.079 2.078 -18.181 1.00 95.81 91 ARG A N 1
ATOM 731 C CA . ARG A 1 91 ? -2.008 1.074 -18.718 1.00 95.81 91 ARG A CA 1
ATOM 732 C C . ARG A 1 91 ? -1.314 -0.262 -18.948 1.00 95.81 91 ARG A C 1
ATOM 734 O O . ARG A 1 91 ? -1.927 -1.300 -18.732 1.00 95.81 91 ARG A O 1
ATOM 741 N N . ALA A 1 92 ? -0.050 -0.240 -19.363 1.00 95.69 92 ALA A N 1
ATOM 742 C CA . ALA A 1 92 ? 0.756 -1.441 -19.537 1.00 95.69 92 ALA A CA 1
ATOM 743 C C . ALA A 1 92 ? 0.929 -2.197 -18.211 1.00 95.69 92 ALA A C 1
ATOM 745 O O . ALA A 1 92 ? 0.745 -3.414 -18.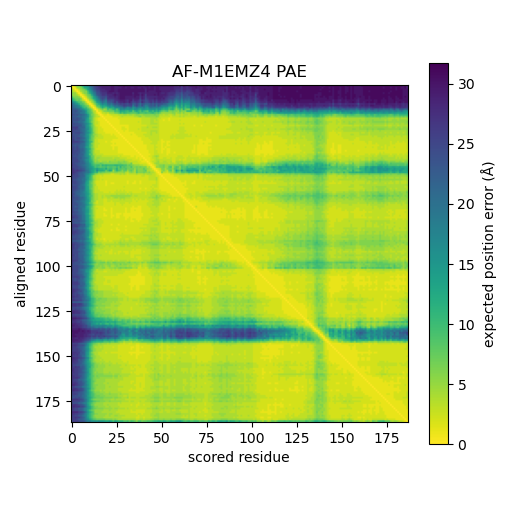175 1.00 95.69 92 ALA A O 1
ATOM 746 N N . VAL A 1 93 ? 1.215 -1.476 -17.120 1.00 96.25 93 VAL A N 1
ATOM 747 C CA . VAL A 1 93 ? 1.341 -2.082 -15.785 1.00 96.25 93 VAL A CA 1
ATOM 748 C C . VAL A 1 93 ? -0.011 -2.604 -15.294 1.00 96.25 93 VAL A C 1
ATOM 750 O O . VAL A 1 93 ? -0.097 -3.755 -14.877 1.00 96.25 93 VAL A O 1
ATOM 753 N N . GLU A 1 94 ? -1.090 -1.826 -15.427 1.00 95.44 94 GLU A N 1
ATOM 754 C CA . GLU A 1 94 ? -2.449 -2.271 -15.067 1.00 95.44 94 GLU A CA 1
ATOM 755 C C . GLU A 1 94 ? -2.865 -3.538 -15.829 1.00 95.44 94 GLU A C 1
ATOM 757 O O . GLU A 1 94 ? -3.322 -4.507 -15.227 1.00 95.44 94 GLU A O 1
ATOM 762 N N . ALA A 1 95 ? -2.658 -3.574 -17.148 1.00 95.56 95 ALA A N 1
ATOM 763 C CA . ALA A 1 95 ? -2.979 -4.735 -17.974 1.00 95.56 95 ALA A CA 1
ATOM 764 C C . ALA A 1 95 ? -2.165 -5.980 -17.591 1.00 95.56 95 ALA A C 1
ATOM 766 O O . ALA A 1 95 ? -2.650 -7.103 -17.749 1.00 95.56 95 ALA A O 1
ATOM 767 N N . HIS A 1 96 ? -0.938 -5.795 -17.098 1.00 94.81 96 HIS A N 1
ATOM 768 C CA . HIS A 1 96 ? -0.115 -6.887 -16.596 1.00 94.81 96 HIS A CA 1
ATOM 769 C C . HIS A 1 96 ? -0.632 -7.425 -15.257 1.00 94.81 96 HIS A C 1
ATOM 771 O O . HIS A 1 96 ? -0.808 -8.637 -15.139 1.00 94.81 96 HIS A O 1
ATOM 777 N N . LEU A 1 97 ? -0.925 -6.540 -14.298 1.00 94.56 97 LEU A N 1
ATOM 778 C CA . LEU A 1 97 ? -1.428 -6.896 -12.962 1.00 94.56 97 LEU A CA 1
ATOM 779 C C . LEU A 1 97 ? -2.820 -7.545 -13.002 1.00 94.56 97 LEU A C 1
ATOM 781 O O . LEU A 1 97 ? -3.172 -8.312 -12.117 1.00 94.56 97 LEU A O 1
ATOM 785 N N . LEU A 1 98 ? -3.608 -7.292 -14.051 1.00 93.25 98 LEU A N 1
ATOM 786 C CA . LEU A 1 98 ? -4.875 -7.998 -14.281 1.00 93.25 98 LEU A CA 1
ATOM 787 C C . LEU A 1 98 ? -4.696 -9.468 -14.688 1.00 93.25 98 LEU A C 1
ATOM 789 O O . LEU A 1 98 ? -5.644 -10.246 -14.605 1.00 93.25 98 LEU A O 1
ATOM 793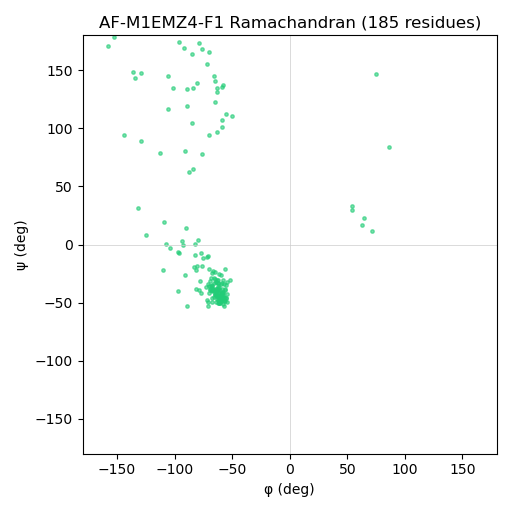 N N . ARG A 1 99 ? -3.521 -9.841 -15.203 1.00 92.50 99 ARG A N 1
ATOM 794 C CA . ARG A 1 99 ? -3.250 -11.173 -15.768 1.00 92.50 99 ARG A CA 1
ATOM 795 C C . ARG A 1 99 ? -2.311 -12.014 -14.919 1.00 92.50 99 ARG A C 1
ATOM 797 O O . ARG A 1 99 ? -2.306 -13.232 -15.069 1.00 92.50 99 ARG A O 1
ATOM 804 N N . HIS A 1 100 ? -1.518 -11.376 -14.070 1.00 90.56 100 HIS A N 1
ATOM 805 C CA . HIS A 1 100 ? -0.500 -12.029 -13.263 1.00 90.56 100 HIS A CA 1
ATOM 806 C C . HIS A 1 100 ? -0.585 -11.514 -11.829 1.00 90.56 100 HIS A C 1
ATOM 808 O O . HIS A 1 100 ? -0.834 -10.321 -11.642 1.00 90.56 100 HIS A O 1
ATOM 814 N N . PRO A 1 101 ? -0.356 -12.381 -10.827 1.00 88.19 101 PRO A N 1
ATOM 815 C CA . PRO A 1 101 ? -0.249 -11.929 -9.451 1.00 88.19 101 PRO A CA 1
ATOM 816 C C . PRO A 1 101 ? 0.895 -10.919 -9.333 1.00 88.19 101 PRO A C 1
ATOM 818 O O . PRO A 1 101 ? 1.974 -11.115 -9.900 1.00 88.19 101 PRO A O 1
ATOM 821 N N . GLY A 1 102 ? 0.631 -9.833 -8.614 1.00 91.00 102 GLY A N 1
ATOM 822 C CA . GLY A 1 102 ? 1.645 -8.843 -8.288 1.00 91.00 102 GLY A CA 1
ATOM 823 C C . GLY A 1 102 ? 2.670 -9.376 -7.288 1.00 91.00 102 GLY A C 1
ATOM 824 O O . GLY A 1 102 ? 2.459 -10.385 -6.615 1.00 91.00 102 GLY A O 1
ATOM 825 N N . LEU A 1 103 ? 3.776 -8.650 -7.165 1.00 93.94 103 LEU A N 1
ATOM 826 C CA . LEU A 1 103 ? 4.720 -8.779 -6.059 1.00 93.94 103 LEU A CA 1
ATOM 827 C C . LEU A 1 103 ? 4.059 -8.393 -4.726 1.00 93.94 103 LEU A C 1
ATOM 829 O O . LEU A 1 103 ? 4.423 -8.921 -3.678 1.00 93.94 103 LEU A O 1
ATOM 833 N N . ILE A 1 104 ? 3.114 -7.449 -4.760 1.00 96.00 104 ILE A N 1
ATOM 834 C CA . ILE A 1 104 ? 2.520 -6.851 -3.565 1.00 96.00 104 ILE A CA 1
ATOM 835 C C . ILE A 1 104 ? 1.149 -7.453 -3.277 1.00 96.00 104 ILE A C 1
ATOM 837 O O . ILE A 1 104 ? 0.313 -7.573 -4.169 1.00 96.00 104 ILE A O 1
ATOM 841 N N . SER A 1 105 ? 0.905 -7.792 -2.009 1.00 95.31 105 SER A N 1
ATOM 842 C CA . SER A 1 105 ? -0.376 -8.345 -1.574 1.00 95.31 105 SER A CA 1
ATOM 843 C C . SER A 1 105 ? -1.512 -7.326 -1.716 1.00 95.31 105 SER A C 1
ATOM 845 O O . SER A 1 105 ? -1.345 -6.129 -1.453 1.00 95.31 105 SER A O 1
ATOM 847 N N . ASP A 1 106 ? -2.705 -7.810 -2.066 1.00 95.56 106 ASP A N 1
ATOM 848 C CA . ASP A 1 106 ? -3.900 -6.969 -2.208 1.00 95.56 106 ASP A CA 1
ATOM 849 C C . ASP A 1 106 ? -4.240 -6.219 -0.911 1.00 95.56 106 ASP A C 1
ATOM 851 O O . ASP A 1 106 ? -4.718 -5.085 -0.945 1.00 95.56 106 ASP A O 1
ATOM 855 N N . TYR A 1 107 ? -3.917 -6.806 0.244 1.00 97.50 107 TYR A N 1
ATOM 856 C CA . TYR A 1 107 ? -4.041 -6.148 1.541 1.00 97.50 107 TYR A CA 1
ATOM 857 C C . TYR A 1 107 ? -3.150 -4.900 1.647 1.00 97.50 107 TYR A C 1
ATOM 859 O O . TYR A 1 107 ? -3.629 -3.825 2.020 1.00 97.50 107 TYR A O 1
ATOM 867 N N . ARG A 1 108 ? -1.862 -4.997 1.287 1.00 97.38 108 ARG A N 1
ATOM 868 C CA . ARG A 1 108 ? -0.939 -3.849 1.324 1.00 97.38 108 ARG A CA 1
ATOM 869 C C . ARG A 1 108 ? -1.371 -2.767 0.343 1.00 97.38 108 ARG A C 1
ATOM 871 O O . ARG A 1 108 ? -1.361 -1.586 0.697 1.00 97.38 108 ARG A O 1
ATOM 878 N N . VAL A 1 109 ? -1.836 -3.167 -0.841 1.00 96.56 109 VAL A N 1
ATOM 879 C CA . VAL A 1 109 ? -2.440 -2.258 -1.822 1.00 96.56 109 VAL A CA 1
ATOM 880 C C . VAL A 1 109 ? -3.629 -1.520 -1.206 1.00 96.56 109 VAL A C 1
ATOM 882 O O . VAL A 1 109 ? -3.629 -0.289 -1.190 1.00 96.56 109 VAL A O 1
ATOM 885 N N . LEU A 1 110 ? -4.593 -2.241 -0.626 1.00 97.62 110 LEU A N 1
ATOM 886 C CA . LEU A 1 110 ? -5.775 -1.655 0.008 1.00 97.62 110 LEU A CA 1
ATOM 887 C C . LEU A 1 110 ? -5.394 -0.635 1.088 1.00 97.62 110 LEU A C 1
ATOM 889 O O . LEU A 1 110 ? -5.953 0.461 1.118 1.00 97.62 110 LEU A O 1
ATOM 893 N N . MET A 1 111 ? -4.435 -0.963 1.957 1.00 98.19 111 MET A N 1
ATOM 894 C CA . MET A 1 111 ? -4.003 -0.057 3.025 1.00 98.19 111 MET A CA 1
ATOM 895 C C . MET A 1 111 ? -3.358 1.221 2.473 1.00 98.19 111 MET A C 1
ATOM 897 O O . MET A 1 111 ? -3.665 2.313 2.952 1.00 98.19 111 MET A O 1
ATOM 901 N N . THR A 1 112 ? -2.524 1.123 1.432 1.00 96.69 112 THR A N 1
ATOM 902 C CA . THR A 1 112 ? -1.960 2.324 0.787 1.00 96.69 112 THR A CA 1
ATOM 903 C C . THR A 1 112 ? -3.014 3.164 0.075 1.00 96.69 112 THR A C 1
ATOM 905 O O . THR A 1 112 ? -2.986 4.390 0.176 1.00 96.69 112 THR A O 1
ATOM 908 N N . GLU A 1 113 ? -3.998 2.536 -0.571 1.00 96.00 113 GLU A N 1
ATOM 909 C CA . GLU A 1 113 ? -5.110 3.256 -1.184 1.00 96.00 113 GLU A CA 1
ATOM 910 C C . GLU A 1 113 ? -5.977 3.974 -0.152 1.00 96.00 113 GLU A C 1
ATOM 912 O O . GLU A 1 113 ? -6.378 5.112 -0.386 1.00 96.00 113 GLU A O 1
ATOM 917 N N . ILE A 1 114 ? -6.286 3.332 0.977 1.00 97.12 114 ILE A N 1
ATOM 918 C CA . ILE A 1 114 ? -7.029 3.969 2.069 1.00 97.12 114 ILE A CA 1
ATOM 919 C C . ILE A 1 114 ? -6.227 5.159 2.599 1.00 97.12 114 ILE A C 1
ATOM 921 O O . ILE A 1 114 ? -6.759 6.266 2.647 1.00 97.12 114 ILE A O 1
ATOM 925 N N . GLY A 1 115 ? -4.942 4.958 2.904 1.00 95.31 115 GLY A N 1
ATOM 926 C CA . GLY A 1 115 ? -4.043 6.007 3.389 1.00 95.31 115 GLY A CA 1
ATOM 927 C C . GLY A 1 115 ? -3.968 7.218 2.463 1.00 95.31 115 GLY A C 1
ATOM 928 O O . GLY A 1 115 ? -4.110 8.346 2.922 1.00 95.31 115 GLY A O 1
ATOM 929 N N . GLY A 1 116 ? -3.828 6.991 1.155 1.00 93.62 116 GLY A N 1
ATOM 930 C CA . GLY A 1 116 ? -3.742 8.059 0.156 1.00 93.62 116 GLY A CA 1
ATOM 931 C C . GLY A 1 116 ? -5.051 8.816 -0.097 1.00 93.62 116 GLY A C 1
ATOM 932 O O . GLY A 1 116 ? -5.033 9.829 -0.791 1.00 93.62 116 GLY A O 1
ATOM 933 N N . ASN A 1 117 ? -6.181 8.337 0.431 1.00 95.94 117 ASN A N 1
ATOM 934 C CA . ASN A 1 117 ? -7.477 9.010 0.328 1.00 95.94 117 ASN A CA 1
ATOM 935 C C . ASN A 1 117 ? -7.932 9.636 1.655 1.00 95.94 117 ASN A C 1
ATOM 937 O O . ASN A 1 117 ? -9.029 10.188 1.684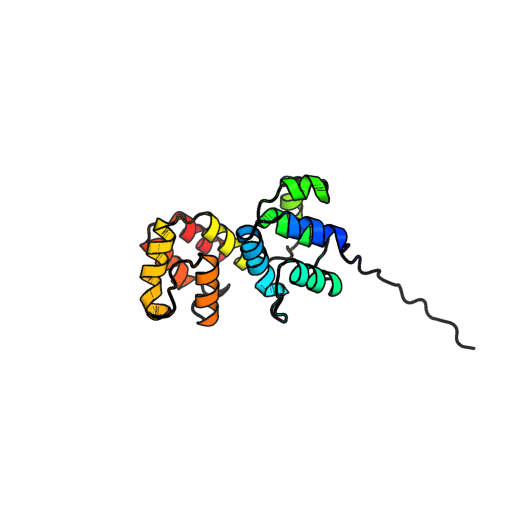 1.00 95.94 117 ASN A O 1
ATOM 941 N N . LEU A 1 118 ? -7.156 9.533 2.738 1.00 95.00 118 LEU A N 1
ATOM 942 C CA . LEU A 1 118 ? -7.467 10.140 4.036 1.00 95.00 118 LEU A CA 1
ATOM 943 C C . LEU A 1 118 ? -6.895 11.555 4.126 1.00 95.00 118 LEU A C 1
ATOM 945 O O . LEU A 1 118 ? -5.729 11.784 3.810 1.00 95.00 118 LEU A O 1
ATOM 949 N N . GLU A 1 119 ? -7.706 12.496 4.603 1.00 93.44 119 GLU A N 1
ATOM 950 C CA . GLU A 1 119 ? -7.240 13.846 4.915 1.00 93.44 119 GLU A CA 1
ATOM 951 C C . GLU A 1 119 ? -6.637 13.913 6.327 1.00 93.44 119 GLU A C 1
ATOM 953 O O . GLU A 1 119 ? -6.871 13.053 7.177 1.00 93.44 119 GLU A O 1
ATOM 958 N N . ASN A 1 120 ? -5.886 14.975 6.631 1.00 91.25 120 ASN A N 1
ATOM 959 C CA . ASN A 1 120 ? -5.282 15.162 7.959 1.00 91.25 120 ASN A CA 1
ATOM 960 C C . ASN A 1 120 ? -6.322 15.195 9.099 1.00 91.25 120 ASN A C 1
ATOM 962 O O . ASN A 1 120 ? -6.042 14.746 10.216 1.00 91.25 120 ASN A O 1
ATOM 966 N N . SER A 1 121 ? -7.521 15.714 8.824 1.00 92.94 121 SER A N 1
ATOM 967 C CA . SER A 1 121 ? -8.677 15.693 9.730 1.00 92.94 121 SER A CA 1
ATOM 968 C C . SER A 1 121 ? -9.137 14.260 10.005 1.00 92.94 121 SER A C 1
ATOM 970 O O . SER A 1 121 ? -9.243 13.869 11.168 1.00 92.94 121 SER A O 1
ATOM 972 N N . ASP A 1 122 ? -9.314 13.458 8.953 1.00 94.88 122 ASP A N 1
ATOM 973 C CA . ASP A 1 122 ? -9.682 12.045 9.050 1.00 94.88 122 ASP A CA 1
ATOM 974 C C . ASP A 1 122 ? -8.649 11.251 9.852 1.00 94.88 122 ASP A C 1
ATOM 976 O O . ASP A 1 122 ? -9.010 10.484 10.746 1.00 94.88 122 ASP A O 1
ATOM 980 N N . LEU A 1 123 ? -7.356 11.458 9.570 1.00 92.06 123 LEU A N 1
ATOM 981 C CA . LEU A 1 123 ? -6.261 10.817 10.301 1.00 92.06 123 LEU A CA 1
ATOM 982 C C . LEU A 1 123 ? -6.313 11.169 11.784 1.00 92.06 123 LEU A C 1
ATOM 984 O O . LEU A 1 123 ? -6.240 10.279 12.630 1.00 92.06 123 LEU A O 1
ATOM 988 N N . SER A 1 124 ? -6.503 12.448 12.107 1.00 90.81 124 SER A N 1
ATOM 989 C CA . SER A 1 124 ? -6.622 12.911 13.491 1.00 90.81 124 SER A CA 1
ATOM 990 C C . SER A 1 124 ? -7.797 12.241 14.210 1.00 90.81 124 SER A C 1
ATOM 992 O O . SER A 1 124 ? -7.651 11.774 15.343 1.00 90.81 124 SER A O 1
ATOM 994 N N . SER A 1 125 ? -8.947 12.128 13.543 1.00 92.56 125 SER A N 1
ATOM 995 C CA . SER A 1 125 ? -10.121 11.434 14.072 1.00 92.56 125 SER A CA 1
ATOM 996 C C . SER A 1 125 ? -9.898 9.924 14.219 1.00 92.56 125 SER A C 1
ATOM 998 O O . SER A 1 125 ? -10.296 9.354 15.235 1.00 92.56 125 SER A O 1
ATOM 1000 N N . LEU A 1 126 ? -9.210 9.269 13.277 1.00 91.88 126 LEU A N 1
ATOM 1001 C CA . LEU A 1 126 ? -8.829 7.858 13.394 1.00 91.88 126 LEU A CA 1
ATOM 1002 C C . LEU A 1 126 ? -7.902 7.633 14.584 1.00 91.88 126 LEU A C 1
ATOM 1004 O O . LEU A 1 126 ? -8.187 6.777 15.417 1.00 91.88 126 LEU A O 1
ATOM 1008 N N . PHE A 1 127 ? -6.831 8.417 14.717 1.00 88.94 127 PHE A N 1
ATOM 1009 C CA . PHE A 1 127 ? -5.925 8.311 15.859 1.00 88.94 127 PHE A CA 1
ATOM 1010 C C . PHE A 1 127 ? -6.651 8.532 17.184 1.00 88.94 127 PHE A C 1
ATOM 1012 O O . PHE A 1 127 ? -6.379 7.817 18.148 1.00 88.94 127 PHE A O 1
ATOM 1019 N N . PHE A 1 128 ? -7.601 9.470 17.231 1.00 88.06 128 PHE A N 1
ATOM 1020 C CA . PHE A 1 128 ? -8.439 9.685 18.405 1.00 88.06 128 PHE A CA 1
ATOM 1021 C C . PHE A 1 128 ? -9.268 8.443 18.753 1.00 88.06 128 PHE A C 1
ATOM 1023 O O . PHE A 1 128 ? -9.197 7.981 19.890 1.00 88.06 128 PHE A O 1
ATOM 1030 N N . LEU A 1 129 ? -9.983 7.859 17.785 1.00 89.00 129 LEU A N 1
ATOM 1031 C CA . LEU A 1 129 ? -10.762 6.630 17.988 1.00 89.00 129 LEU A CA 1
ATOM 1032 C C . LEU A 1 129 ? -9.881 5.433 18.376 1.00 89.00 129 LEU A C 1
ATOM 1034 O O . LEU A 1 129 ? -10.303 4.567 19.138 1.00 89.00 129 LEU A O 1
ATOM 1038 N N . MET A 1 130 ? -8.653 5.382 17.860 1.00 86.81 130 MET A N 1
ATOM 1039 C CA . MET A 1 130 ? -7.725 4.273 18.082 1.00 86.81 130 MET A CA 1
ATOM 1040 C C . MET A 1 130 ? -6.959 4.375 19.411 1.00 86.81 130 MET A C 1
ATOM 1042 O O . MET A 1 130 ? -6.305 3.410 19.811 1.00 86.81 130 MET A O 1
ATOM 1046 N N . ARG A 1 131 ? -7.047 5.500 20.140 1.00 83.06 131 ARG A N 1
ATOM 1047 C CA . ARG A 1 131 ? -6.377 5.674 21.448 1.00 83.06 131 ARG A CA 1
ATOM 1048 C C . ARG A 1 131 ? -6.776 4.622 22.473 1.00 83.06 131 ARG A C 1
ATOM 1050 O O . ARG A 1 131 ? -5.928 4.240 23.282 1.00 83.06 131 ARG A O 1
ATOM 1057 N N . ASP A 1 132 ? -8.024 4.171 22.430 1.00 80.06 132 ASP A N 1
ATOM 1058 C CA . ASP A 1 132 ? -8.546 3.169 23.361 1.00 80.06 132 ASP A CA 1
ATOM 1059 C C . ASP A 1 132 ? -7.894 1.795 23.150 1.00 80.06 132 ASP A C 1
ATOM 1061 O O . ASP A 1 132 ? -7.777 1.019 24.094 1.00 80.06 132 ASP A O 1
ATOM 1065 N N . TYR A 1 133 ? -7.388 1.531 21.941 1.00 80.69 133 TYR A N 1
ATOM 1066 C CA . TYR A 1 133 ? -6.732 0.275 21.577 1.00 80.69 133 TYR A CA 1
ATOM 1067 C C . TYR A 1 133 ? -5.203 0.356 21.671 1.00 80.69 133 TYR A C 1
ATOM 1069 O O . TYR A 1 133 ? -4.549 -0.573 22.135 1.00 80.69 133 TYR A O 1
ATOM 1077 N N . LEU A 1 134 ? -4.612 1.478 21.244 1.00 76.50 134 LEU A N 1
ATOM 1078 C CA . LEU A 1 134 ? -3.155 1.657 21.175 1.00 76.50 134 LEU A CA 1
ATOM 1079 C C . LEU A 1 134 ? -2.517 2.002 22.531 1.00 76.50 134 LEU A C 1
ATOM 1081 O O . LEU A 1 134 ? -1.300 1.888 22.699 1.00 76.50 134 LEU A O 1
ATOM 1085 N N . GLY A 1 135 ? -3.319 2.459 23.494 1.00 69.94 135 GLY A N 1
ATOM 1086 C CA . GLY A 1 135 ? -2.844 3.014 24.755 1.00 69.94 135 GLY A CA 1
ATOM 1087 C C . GLY A 1 135 ? -2.274 4.431 24.598 1.00 69.94 135 GLY A C 1
ATOM 1088 O O . GLY A 1 135 ? -1.657 4.794 23.594 1.00 69.94 135 GLY A O 1
ATOM 1089 N N . ARG A 1 136 ? -2.448 5.267 25.633 1.00 62.75 136 ARG A N 1
ATOM 1090 C CA . ARG A 1 136 ? -2.136 6.716 25.595 1.00 62.75 136 ARG A CA 1
ATOM 1091 C C . ARG A 1 136 ? -0.690 7.068 25.206 1.00 62.75 136 ARG A C 1
ATOM 1093 O O . ARG A 1 136 ? -0.462 8.194 24.785 1.00 62.75 136 ARG A O 1
ATOM 1100 N N . ARG A 1 137 ? 0.277 6.149 25.347 1.00 57.47 137 ARG A N 1
ATOM 1101 C CA . ARG A 1 137 ? 1.700 6.389 25.026 1.00 57.47 137 ARG A CA 1
ATOM 1102 C C . ARG A 1 137 ? 2.057 6.219 23.545 1.00 57.47 137 ARG A C 1
ATOM 1104 O O . ARG A 1 137 ? 3.101 6.714 23.145 1.00 57.47 137 ARG A O 1
ATOM 1111 N N . LYS A 1 138 ? 1.247 5.520 22.738 1.00 58.09 138 LYS A N 1
ATOM 1112 C CA . LYS A 1 138 ? 1.639 5.127 21.368 1.00 58.09 138 LYS A CA 1
ATOM 1113 C C . LYS A 1 138 ? 1.154 6.056 20.254 1.00 58.09 138 LYS A C 1
ATOM 1115 O O . LYS A 1 138 ? 1.571 5.875 19.109 1.00 58.09 138 LYS A O 1
ATOM 1120 N N . VAL A 1 139 ? 0.318 7.048 20.550 1.00 61.41 139 VAL A N 1
ATOM 1121 C CA . VAL A 1 139 ? -0.166 8.016 19.552 1.00 61.41 139 VAL A CA 1
ATOM 1122 C C . VAL A 1 139 ? 0.785 9.214 19.528 1.00 61.41 139 VAL A C 1
ATOM 1124 O O . VAL A 1 139 ? 0.560 10.217 20.198 1.00 61.41 139 VAL A O 1
ATOM 1127 N N . ALA A 1 140 ? 1.914 9.053 18.834 1.00 58.34 140 ALA A N 1
ATOM 1128 C CA . ALA A 1 140 ? 2.860 10.143 18.588 1.00 58.34 140 ALA A CA 1
ATOM 1129 C C . ALA A 1 140 ? 2.276 11.146 17.576 1.00 58.34 140 ALA A C 1
ATOM 1131 O O . ALA A 1 140 ? 1.406 10.786 16.785 1.00 58.34 140 ALA A O 1
ATOM 1132 N N . LYS A 1 141 ? 2.751 12.397 17.618 1.00 60.62 141 LYS A N 1
ATOM 1133 C CA . LYS A 1 141 ? 2.133 13.544 16.934 1.00 60.62 141 LYS A CA 1
ATOM 1134 C C . LYS A 1 141 ? 2.285 13.551 15.400 1.00 60.62 141 LYS A C 1
ATOM 1136 O O . LYS A 1 141 ? 1.555 14.284 14.753 1.00 60.62 141 LYS A O 1
ATOM 1141 N N . ASP A 1 142 ? 3.115 12.683 14.825 1.00 69.00 142 ASP A N 1
ATOM 1142 C CA . ASP A 1 142 ? 3.488 12.738 13.400 1.00 69.00 142 ASP A CA 1
ATOM 1143 C C . ASP A 1 142 ? 3.378 11.371 12.699 1.00 69.00 142 ASP A C 1
ATOM 1145 O O . ASP A 1 142 ? 4.168 11.034 11.820 1.00 69.00 142 ASP A O 1
ATOM 1149 N N . LYS A 1 143 ? 2.434 10.529 13.132 1.00 84.00 143 LYS A N 1
ATOM 1150 C CA . LYS A 1 143 ? 2.238 9.199 12.541 1.00 84.00 143 LYS A CA 1
ATOM 1151 C C . LYS A 1 143 ? 1.358 9.265 11.296 1.00 84.00 143 LYS A C 1
ATOM 1153 O O . LYS A 1 143 ? 0.290 9.873 11.315 1.00 84.00 143 LYS A O 1
ATOM 1158 N N . SER A 1 144 ? 1.775 8.569 10.245 1.00 91.62 144 SER A N 1
ATOM 1159 C CA . SER A 1 144 ? 0.968 8.354 9.046 1.00 91.62 144 SER A CA 1
ATOM 1160 C C . SER A 1 144 ? -0.112 7.288 9.276 1.00 91.62 144 SER A C 1
ATOM 1162 O O . SER A 1 144 ? -0.078 6.528 10.250 1.00 91.62 144 SER A O 1
ATOM 1164 N N . PHE A 1 145 ? -1.058 7.170 8.340 1.00 94.88 145 PHE A N 1
ATOM 1165 C CA . PHE A 1 145 ? -1.995 6.042 8.325 1.00 94.88 145 PHE A CA 1
ATOM 1166 C C . PHE A 1 145 ? -1.277 4.685 8.287 1.00 94.88 145 PHE A C 1
ATOM 1168 O O . PHE A 1 145 ? -1.696 3.743 8.953 1.00 94.88 145 PHE A O 1
ATOM 1175 N N . LEU A 1 146 ? -0.177 4.581 7.539 1.00 95.25 146 LEU A N 1
ATOM 1176 C CA . LEU A 1 146 ? 0.572 3.330 7.416 1.00 95.25 146 LEU A CA 1
ATOM 1177 C C . LEU A 1 146 ? 1.249 2.955 8.740 1.00 95.25 146 LEU A C 1
ATOM 1179 O O . LEU A 1 146 ? 1.249 1.785 9.117 1.00 95.25 146 LEU A O 1
ATOM 1183 N N . ASP A 1 147 ? 1.720 3.941 9.508 1.00 92.38 147 ASP A N 1
ATOM 1184 C CA . ASP A 1 147 ? 2.230 3.713 10.867 1.00 92.38 147 ASP A CA 1
ATOM 1185 C C . ASP A 1 147 ? 1.135 3.215 11.816 1.00 92.38 147 ASP A C 1
ATOM 1187 O O . ASP A 1 147 ? 1.386 2.360 12.669 1.00 92.38 147 ASP A O 1
ATOM 1191 N N . LEU A 1 148 ? -0.089 3.739 11.673 1.00 92.31 148 LEU A N 1
ATOM 1192 C CA . LEU A 1 148 ? -1.249 3.254 12.419 1.00 92.31 148 LEU A CA 1
ATOM 1193 C C . LEU A 1 148 ? -1.539 1.790 12.079 1.00 92.31 148 LEU A C 1
ATOM 1195 O O . LEU A 1 148 ? -1.687 0.981 12.992 1.00 92.31 148 LEU A O 1
ATOM 1199 N N . VAL A 1 149 ? -1.572 1.444 10.790 1.00 95.25 149 VAL A N 1
ATOM 1200 C CA . VAL A 1 149 ? -1.789 0.067 10.324 1.00 95.25 149 VAL A CA 1
ATOM 1201 C C . VAL A 1 149 ? -0.739 -0.874 10.918 1.00 95.25 149 VAL A C 1
ATOM 1203 O O . VAL A 1 149 ? -1.094 -1.875 11.533 1.00 95.25 149 VAL A O 1
ATOM 1206 N N . ILE A 1 150 ? 0.542 -0.507 10.853 1.00 93.06 150 ILE A N 1
ATOM 1207 C CA . ILE A 1 150 ? 1.638 -1.295 11.433 1.00 93.06 150 ILE A CA 1
ATOM 1208 C C . ILE A 1 150 ? 1.448 -1.526 12.940 1.00 93.06 150 ILE A C 1
ATOM 1210 O O . ILE A 1 150 ? 1.701 -2.622 13.440 1.00 93.06 150 ILE A O 1
ATOM 1214 N N . GLU A 1 151 ? 1.050 -0.504 13.700 1.00 91.38 151 GLU A N 1
ATOM 1215 C CA . GLU A 1 151 ? 0.831 -0.669 15.141 1.00 91.38 151 GLU A CA 1
ATOM 1216 C C . GLU A 1 151 ? -0.383 -1.547 15.454 1.00 91.38 151 GLU A C 1
ATOM 1218 O O . GLU A 1 151 ? -0.338 -2.315 16.414 1.00 91.38 151 GLU A O 1
ATOM 1223 N N . LEU A 1 152 ? -1.442 -1.467 14.649 1.00 92.81 152 LEU A N 1
ATOM 1224 C CA . LEU A 1 152 ? -2.618 -2.322 14.798 1.00 92.81 152 LEU A CA 1
ATOM 1225 C C . LEU A 1 152 ? -2.305 -3.782 14.434 1.00 92.81 152 LEU A C 1
ATOM 1227 O O . LEU A 1 152 ? -2.754 -4.682 15.143 1.00 92.81 152 LEU A O 1
ATOM 1231 N N . GLU A 1 153 ? -1.486 -4.018 13.406 1.00 94.56 153 GLU A N 1
ATOM 1232 C CA . GLU A 1 153 ? -0.977 -5.349 13.040 1.00 94.56 153 GLU A CA 1
ATOM 1233 C C . GLU A 1 153 ? -0.170 -5.968 14.186 1.00 94.56 153 GLU A C 1
ATOM 1235 O O . GLU A 1 153 ? -0.421 -7.101 14.583 1.00 94.56 153 GLU A O 1
ATOM 1240 N N . LYS A 1 154 ? 0.746 -5.206 14.804 1.00 92.12 154 LYS A N 1
ATOM 1241 C CA . LYS A 1 154 ? 1.532 -5.674 15.967 1.00 92.12 154 LYS A CA 1
ATOM 1242 C C . LYS A 1 154 ? 0.668 -6.067 17.168 1.00 92.12 154 LYS A C 1
ATOM 1244 O O . LYS A 1 154 ? 1.117 -6.832 18.017 1.00 92.12 154 LYS A O 1
ATOM 1249 N N . LEU A 1 155 ? -0.527 -5.492 17.282 1.00 92.19 155 LEU A N 1
ATOM 1250 C CA . LEU A 1 155 ? -1.487 -5.793 18.342 1.00 92.19 155 LEU A CA 1
ATOM 1251 C C . LEU A 1 155 ? -2.493 -6.882 17.936 1.00 92.19 155 LEU A C 1
ATOM 1253 O O . LEU A 1 155 ? -3.386 -7.181 18.725 1.00 92.19 155 LEU A O 1
ATOM 1257 N N . ASN A 1 156 ? -2.363 -7.466 16.737 1.00 93.31 156 ASN A N 1
ATOM 1258 C CA . ASN A 1 156 ? -3.312 -8.420 16.150 1.00 93.31 156 ASN A CA 1
ATOM 1259 C C . ASN A 1 156 ? -4.754 -7.878 16.107 1.00 93.31 156 ASN A C 1
ATOM 1261 O O . ASN A 1 156 ? -5.730 -8.605 16.293 1.00 93.31 156 ASN A O 1
ATOM 1265 N N . LEU A 1 157 ? -4.890 -6.563 15.918 1.00 94.06 157 LEU A N 1
ATOM 1266 C CA . LEU A 1 157 ? -6.187 -5.895 15.816 1.00 94.06 157 LEU A CA 1
ATOM 1267 C C . LEU A 1 157 ? -6.674 -5.808 14.372 1.00 94.06 157 LEU A C 1
ATOM 1269 O O . LEU A 1 157 ? -7.883 -5.714 14.148 1.00 94.06 157 LEU A O 1
ATOM 1273 N N . ILE A 1 158 ? -5.738 -5.817 13.420 1.00 96.00 158 ILE A N 1
ATOM 1274 C CA . ILE A 1 158 ? -6.020 -5.910 11.992 1.00 96.00 158 ILE A CA 1
ATOM 1275 C C . ILE A 1 158 ? -5.073 -6.903 11.312 1.00 96.00 158 ILE A C 1
ATOM 1277 O O . ILE A 1 158 ? -3.920 -7.040 11.720 1.00 96.00 158 ILE A O 1
ATOM 1281 N N . ALA A 1 159 ? -5.574 -7.556 10.270 1.00 96.38 159 ALA A N 1
ATOM 1282 C CA . ALA A 1 159 ? -4.862 -8.490 9.402 1.00 96.38 159 ALA A CA 1
ATOM 1283 C C . ALA A 1 159 ? -5.600 -8.580 8.048 1.00 96.38 159 ALA A C 1
ATOM 1285 O O . ALA A 1 159 ? -6.722 -8.070 7.948 1.00 96.38 159 ALA A O 1
ATOM 1286 N N . PRO A 1 160 ? -5.035 -9.230 7.010 1.00 96.38 160 PRO A N 1
ATOM 1287 C CA . PRO A 1 160 ? -5.707 -9.402 5.719 1.00 96.38 160 PRO A CA 1
ATOM 1288 C C . PRO A 1 160 ? -7.124 -9.989 5.807 1.00 96.38 160 PRO A C 1
ATOM 1290 O O . PRO A 1 160 ? -7.966 -9.655 4.984 1.00 96.38 160 PRO A O 1
ATOM 1293 N N . ASP A 1 161 ? -7.408 -10.822 6.801 1.00 95.50 161 ASP A N 1
ATOM 1294 C CA . ASP A 1 161 ? -8.700 -11.460 7.070 1.00 95.50 161 ASP A CA 1
ATOM 1295 C C . ASP A 1 161 ? -9.472 -10.816 8.241 1.00 95.50 161 ASP A C 1
ATOM 1297 O O . ASP A 1 161 ? -10.621 -11.166 8.507 1.00 95.50 161 ASP A O 1
ATOM 1301 N N . GLN A 1 162 ? -8.888 -9.816 8.907 1.00 96.50 162 GLN A N 1
ATOM 1302 C CA . GLN A 1 162 ? -9.434 -9.169 10.100 1.00 96.50 162 GLN A CA 1
ATOM 1303 C C . GLN A 1 162 ? -9.434 -7.643 9.931 1.00 96.50 162 GLN A C 1
ATOM 1305 O O . GLN A 1 162 ? -8.490 -6.960 10.312 1.00 96.50 162 GLN A O 1
ATOM 1310 N N . LEU A 1 163 ? -10.511 -7.075 9.373 1.00 96.88 163 LEU A N 1
ATOM 1311 C CA . LEU A 1 163 ? -10.609 -5.621 9.113 1.00 96.88 163 LEU A CA 1
ATOM 1312 C C . LEU A 1 163 ? -11.839 -4.945 9.736 1.00 96.88 163 LEU A C 1
ATOM 1314 O O . LEU A 1 163 ? -12.100 -3.771 9.475 1.00 96.88 163 LEU A O 1
ATOM 1318 N N . ASP A 1 164 ? -12.601 -5.650 10.574 1.00 95.81 164 ASP A N 1
ATOM 1319 C CA . ASP A 1 164 ? -13.852 -5.128 11.152 1.00 95.81 164 ASP A CA 1
ATOM 1320 C C . ASP A 1 164 ? -13.639 -3.891 12.032 1.00 95.81 164 ASP A C 1
ATOM 1322 O O . ASP A 1 164 ? -14.452 -2.962 12.021 1.00 95.81 164 ASP A O 1
ATOM 1326 N N . LEU A 1 165 ? -12.518 -3.846 12.763 1.00 94.44 165 LEU A N 1
ATOM 1327 C CA . LEU A 1 165 ? -12.144 -2.679 13.560 1.00 94.44 165 LEU A CA 1
ATOM 1328 C C . LEU A 1 165 ? -11.945 -1.448 12.669 1.00 94.44 165 LEU A C 1
ATOM 1330 O O . LEU A 1 165 ? -12.518 -0.390 12.936 1.00 94.44 165 LEU A O 1
ATOM 1334 N N . LEU A 1 166 ? -11.168 -1.593 11.592 1.00 95.44 166 LEU A N 1
ATOM 1335 C CA . LEU A 1 166 ? -10.879 -0.500 10.669 1.00 95.44 166 LEU A CA 1
ATOM 1336 C C . LEU A 1 166 ? -12.151 -0.031 9.947 1.00 95.44 166 LEU A C 1
ATOM 1338 O O . LEU A 1 166 ? -12.389 1.172 9.863 1.00 95.44 166 LEU A O 1
ATOM 1342 N N . GLU A 1 167 ? -13.020 -0.952 9.516 1.00 96.06 167 GLU A N 1
ATOM 1343 C CA . GLU A 1 167 ? -14.329 -0.609 8.943 1.00 96.06 167 GLU A CA 1
ATOM 1344 C C . GLU A 1 167 ? -15.194 0.217 9.898 1.00 96.06 167 GLU A C 1
ATOM 1346 O O . GLU A 1 167 ? -15.805 1.212 9.492 1.00 96.06 167 GLU A O 1
ATOM 1351 N N . LYS A 1 168 ? -15.260 -0.186 11.172 1.00 95.62 168 LYS A N 1
ATOM 1352 C CA . LYS A 1 168 ? -16.024 0.530 12.198 1.00 95.62 168 LYS A CA 1
ATOM 1353 C C . LYS A 1 168 ? -15.468 1.937 12.409 1.00 95.62 168 LYS A C 1
ATOM 1355 O O . LYS A 1 168 ? -16.242 2.889 12.487 1.00 95.62 168 LYS A O 1
ATOM 1360 N N . CYS A 1 169 ? -14.148 2.083 12.459 1.00 94.69 169 CYS A N 1
ATOM 1361 C CA . CYS A 1 169 ? -13.499 3.380 12.619 1.00 94.69 169 CYS A CA 1
ATOM 1362 C C . CYS A 1 169 ? -13.727 4.296 11.411 1.00 94.69 169 CYS A C 1
ATOM 1364 O O . CYS A 1 169 ? -14.129 5.441 11.607 1.00 94.69 169 CYS A O 1
ATOM 1366 N N . LEU A 1 170 ? -13.582 3.791 10.181 1.00 96.44 170 LEU A N 1
ATOM 1367 C CA . LEU A 1 170 ? -13.872 4.555 8.959 1.00 96.44 170 LEU A CA 1
ATOM 1368 C C . LEU A 1 170 ? -15.339 5.001 8.895 1.00 96.44 170 LEU A C 1
ATOM 1370 O O . LEU A 1 170 ? -15.628 6.140 8.538 1.00 96.44 170 LEU A O 1
ATOM 1374 N N . LYS A 1 171 ? -16.276 4.143 9.319 1.00 96.50 171 LYS A N 1
ATOM 1375 C CA . LYS A 1 171 ? -17.692 4.518 9.444 1.00 96.50 171 LYS A CA 1
ATOM 1376 C C . LYS A 1 171 ? -17.895 5.662 10.445 1.00 96.50 171 LYS A C 1
ATOM 1378 O O . LYS A 1 171 ? -18.670 6.573 10.167 1.00 96.50 171 LYS A O 1
ATOM 1383 N N . ASN A 1 172 ? -17.225 5.606 11.595 1.00 95.75 172 ASN A N 1
ATOM 1384 C CA . ASN A 1 172 ? -17.375 6.595 12.664 1.00 95.75 172 ASN A CA 1
ATOM 1385 C C . ASN A 1 172 ? -16.822 7.974 12.290 1.00 95.75 172 ASN A C 1
ATOM 1387 O O . ASN A 1 172 ? -17.333 8.972 12.783 1.00 95.75 172 ASN A O 1
ATOM 1391 N N . ILE A 1 173 ? -15.818 8.033 11.414 1.00 95.62 173 ILE A N 1
ATOM 1392 C CA . ILE A 1 173 ? -15.307 9.295 10.859 1.00 95.62 173 ILE A CA 1
ATOM 1393 C C . ILE A 1 173 ? -16.023 9.706 9.564 1.00 95.62 173 ILE A C 1
ATOM 1395 O O . ILE A 1 173 ? -15.539 10.553 8.829 1.00 95.62 173 ILE A O 1
ATOM 1399 N N . HIS A 1 174 ? -17.168 9.089 9.258 1.00 96.00 174 HIS A N 1
ATOM 1400 C CA . HIS A 1 174 ? -17.984 9.367 8.073 1.00 96.00 174 HIS A CA 1
ATOM 1401 C C . HIS A 1 174 ? -17.308 9.090 6.713 1.00 96.00 174 HIS A C 1
ATOM 1403 O O . HIS A 1 174 ? -17.843 9.473 5.674 1.00 96.00 174 HIS A O 1
ATOM 1409 N N . ARG A 1 175 ? -16.214 8.316 6.681 1.00 97.12 175 ARG A N 1
ATOM 1410 C CA . ARG A 1 175 ? -15.544 7.837 5.455 1.00 97.12 175 ARG A CA 1
ATOM 1411 C C . ARG A 1 175 ? -16.133 6.522 4.953 1.00 97.12 175 ARG A C 1
ATOM 1413 O O . ARG A 1 175 ? -15.490 5.469 4.918 1.00 97.12 175 ARG A O 1
ATOM 1420 N N . VAL A 1 176 ? -17.416 6.577 4.594 1.00 96.25 176 VAL A N 1
ATOM 1421 C CA . VAL A 1 176 ? -18.180 5.414 4.108 1.00 96.25 176 VAL A CA 1
ATOM 1422 C C . VAL A 1 176 ? -17.616 4.885 2.785 1.00 96.25 176 VAL A C 1
ATOM 1424 O O . VAL A 1 176 ? -17.613 3.678 2.566 1.00 96.25 176 VAL A O 1
ATOM 1427 N N . ASP A 1 177 ? -17.071 5.766 1.949 1.00 96.69 177 ASP A N 1
ATOM 1428 C CA . ASP A 1 177 ? -16.377 5.434 0.705 1.00 96.69 177 ASP A CA 1
ATOM 1429 C C . ASP A 1 177 ? -15.191 4.479 0.935 1.00 96.69 177 ASP A C 1
ATOM 1431 O O . ASP A 1 177 ? -15.075 3.451 0.261 1.00 96.69 177 ASP A O 1
ATOM 1435 N N . LEU A 1 178 ? -14.355 4.762 1.940 1.00 97.44 178 LEU A N 1
ATOM 1436 C CA . LEU A 1 178 ? -13.201 3.930 2.292 1.00 97.44 178 LEU A CA 1
ATOM 1437 C C . LEU A 1 178 ? -13.620 2.625 2.961 1.00 97.44 178 LEU A C 1
ATOM 1439 O O . LEU A 1 178 ? -13.052 1.571 2.677 1.00 97.44 178 LEU A O 1
ATOM 1443 N N . LYS A 1 179 ? -14.665 2.664 3.791 1.00 96.62 179 LYS A N 1
ATOM 1444 C CA . LYS A 1 179 ? -15.264 1.444 4.338 1.00 96.62 179 LYS A CA 1
ATOM 1445 C C . LYS A 1 179 ? -15.728 0.512 3.211 1.00 96.62 179 LYS A C 1
ATOM 1447 O O . LYS A 1 179 ? -15.444 -0.681 3.248 1.00 96.62 179 LYS A O 1
ATOM 1452 N N . THR A 1 180 ? -16.405 1.036 2.189 1.00 96.38 180 THR A N 1
ATOM 1453 C CA . THR A 1 180 ? -16.862 0.231 1.047 1.00 96.38 180 THR A CA 1
ATOM 1454 C C . THR A 1 180 ? -15.699 -0.393 0.271 1.00 96.38 180 THR A C 1
ATOM 1456 O O . THR A 1 180 ? -15.859 -1.498 -0.245 1.00 96.38 180 THR A O 1
ATOM 1459 N N . LYS A 1 181 ? -14.517 0.241 0.220 1.00 96.75 181 LYS A N 1
ATOM 1460 C CA . LYS A 1 181 ? -13.316 -0.398 -0.347 1.00 96.75 181 LYS A CA 1
ATOM 1461 C C . LYS A 1 181 ? -12.904 -1.651 0.429 1.00 96.75 181 LYS A C 1
ATOM 1463 O O . LYS A 1 181 ? -12.657 -2.675 -0.197 1.00 96.75 181 LYS A O 1
ATOM 1468 N N . ILE A 1 182 ? -12.903 -1.599 1.764 1.00 96.81 182 ILE A N 1
ATOM 1469 C CA . ILE A 1 182 ? -12.609 -2.779 2.595 1.00 96.81 182 ILE A CA 1
ATOM 1470 C C . ILE A 1 182 ? -13.629 -3.892 2.339 1.00 96.81 182 ILE A C 1
ATOM 1472 O O . ILE A 1 182 ? -13.258 -5.048 2.167 1.00 96.81 182 ILE A O 1
ATOM 1476 N N . GLN A 1 183 ? -14.913 -3.541 2.256 1.00 95.69 183 GLN A N 1
ATOM 1477 C CA . GLN A 1 183 ? -15.970 -4.523 2.012 1.00 95.69 183 GLN A CA 1
ATOM 1478 C C . GLN A 1 183 ? -15.828 -5.220 0.658 1.00 95.69 183 GLN A C 1
ATOM 1480 O O . GLN A 1 183 ? -16.089 -6.411 0.576 1.00 95.69 183 GLN A O 1
ATOM 1485 N N . LYS A 1 184 ? -15.400 -4.499 -0.385 1.00 96.44 184 LYS A N 1
ATOM 1486 C CA . LYS A 1 184 ? -15.110 -5.089 -1.700 1.00 96.44 184 LYS A CA 1
ATOM 1487 C C . LYS A 1 184 ? -13.898 -6.013 -1.674 1.00 96.44 184 LYS A C 1
ATOM 1489 O O . LYS A 1 184 ? -13.895 -6.997 -2.389 1.00 96.44 184 LYS A O 1
ATOM 1494 N N . TYR A 1 185 ? -12.887 -5.692 -0.873 1.00 96.00 185 TYR A N 1
ATOM 1495 C CA . TYR A 1 185 ? -11.702 -6.534 -0.721 1.00 96.00 185 TYR A CA 1
ATOM 1496 C C . TYR A 1 185 ? -12.000 -7.855 0.015 1.00 96.00 185 TYR A C 1
ATOM 1498 O O . TYR A 1 185 ? -11.368 -8.863 -0.264 1.00 96.00 185 TYR A O 1
ATOM 1506 N N . LYS A 1 186 ? -12.970 -7.866 0.941 1.00 92.56 186 LYS A N 1
ATOM 1507 C CA . LYS A 1 186 ? -13.394 -9.079 1.666 1.00 92.56 186 LYS A CA 1
ATOM 1508 C C . LYS A 1 186 ? -14.264 -10.047 0.844 1.00 92.56 186 LYS A C 1
ATOM 1510 O O . LYS A 1 186 ? -14.570 -11.124 1.353 1.00 92.56 186 LYS A O 1
ATOM 1515 N N . GLN A 1 187 ? -14.753 -9.627 -0.325 1.00 87.38 187 GLN A N 1
ATOM 1516 C CA . GLN A 1 187 ? -15.639 -10.416 -1.196 1.00 87.38 187 GLN A CA 1
ATOM 1517 C C . GLN A 1 187 ? -14.831 -11.328 -2.109 1.00 87.38 187 GLN A C 1
ATOM 1519 O O . GLN A 1 187 ? -15.280 -12.481 -2.285 1.00 87.38 187 GLN A O 1
#

Secondary structure (DSSP, 8-state):
-------------PPPHHHHHHHHHHS-HHHHHHHHHHTTTTTTT---SSHHHHHHHHHHTT---HHHHHHHHHHTT-HHHIIIII---HHHHHHHHTTS--SS-HHHHHHHHHHHT--HHHHHHHHHHHHHHH-TTS--TT--HHHHHHHHHHTTS-BTTB-HHHHHHHHHTT-HHHHHHHHHHT-